Protein AF-A0AAD5QRZ8-F1 (afdb_monomer)

Sequence (195 aa):
MRENDSGREISWRGQGTLKQSATLLISLSPRGTIREVCRLITQNVDGLHTKAGSTLLTELHGCGHRVRCMQCNEVTSREEHQLTLEKLNAEWMKVNVPGEIAPDGDVEIQEGAHESFVLAPCKKCGGILKTDVVFFGDNVIQSEVDKCYEKLDECSGVSCTGIVTDSVFRIPIRLLRQSTGKTCAYSKHWSYSGR

Foldseek 3Di:
DDDDDDDPAPFADDDADDQWKKKWFFAADPVRHGPDTLAIETCDQDCVCVVVVPPRYDNQFHHQQWKAFPPPRDIDGPVVQVVVQCVVCVVLCVVWPFDDQDSVRGTDTDPPSSVPRDHDADPPPRGHIDRSGQDVPRDGDVVSLVVVLVSLVVGQEMEIERDDDDPVRCSSVVSVVVSVNHYYYYDPDDDPPDD

Secondary structure (DSSP, 8-state):
-----TT-----S----PPP-EEEEEEE-TTS-EEEEEEEEE---S-HHHHTT-SSEEETTEEEEEEEETTT--EEEHHHHHHHHHHHTTTHHHH----PBPTTS-B---TTGGGG--PPPPTTTSPPEEEEE--TTPPP-HHHHHHHHHHHHH-SEEEEE-----TT-HHHHHHHHH-TTSEEEEE--------

pLDDT: mean 74.74, std 19.68, range [22.19, 97.12]

Solvent-accessible surface area (backbone atoms only — not comparable to full-atom values): 11893 Å² total; per-residue (Å²): 136,90,80,87,76,95,78,85,76,80,80,48,92,61,85,56,93,74,80,65,32,41,35,38,31,23,32,54,42,100,85,71,45,84,70,47,77,72,30,39,39,26,65,44,35,79,49,59,57,56,76,72,65,54,80,53,64,41,51,63,30,32,25,64,66,26,25,26,21,81,74,79,64,52,73,45,53,32,65,64,50,47,58,48,33,49,64,69,29,54,72,56,52,75,74,58,66,76,56,72,66,44,76,88,12,44,52,66,70,64,89,72,54,71,78,78,56,55,80,64,55,30,92,86,78,60,34,60,58,42,65,28,52,57,54,94,90,54,74,65,60,62,73,62,55,50,52,52,50,58,53,47,71,78,33,52,27,39,39,37,38,46,74,68,92,52,93,87,57,53,61,71,58,46,54,66,64,67,40,75,97,40,54,76,48,76,43,85,78,87,79,85,84,76,129

Structure (mmCIF, N/CA/C/O backbone):
data_AF-A0AAD5QRZ8-F1
#
_entry.id   AF-A0AAD5QRZ8-F1
#
loop_
_atom_site.group_PDB
_atom_site.id
_atom_site.type_symbol
_atom_site.label_atom_id
_atom_site.label_alt_id
_atom_site.label_comp_id
_atom_site.label_asym_id
_atom_site.label_entity_id
_atom_site.label_seq_id
_atom_site.pdbx_PDB_ins_code
_atom_site.Cartn_x
_atom_site.Cartn_y
_atom_site.Cartn_z
_atom_site.occupancy
_atom_site.B_iso_or_equiv
_atom_site.auth_seq_id
_atom_site.auth_comp_id
_atom_site.auth_asym_id
_atom_site.auth_atom_id
_atom_site.pdbx_PDB_model_num
ATOM 1 N N . MET A 1 1 ? -9.623 21.908 -18.862 1.00 22.19 1 MET A N 1
ATOM 2 C CA . MET A 1 1 ? -10.099 20.611 -19.383 1.00 22.19 1 MET A CA 1
ATOM 3 C C . MET A 1 1 ? -9.385 19.536 -18.591 1.00 22.19 1 MET A C 1
ATOM 5 O O . MET A 1 1 ? -8.197 19.690 -18.358 1.00 22.19 1 MET A O 1
ATOM 9 N N . ARG A 1 2 ? -10.132 18.568 -18.054 1.00 27.44 2 ARG A N 1
ATOM 10 C CA . ARG A 1 2 ? -9.602 17.436 -17.287 1.00 27.44 2 ARG A CA 1
ATOM 11 C C . ARG A 1 2 ? -9.278 16.325 -18.276 1.00 27.44 2 ARG A C 1
ATOM 13 O O . ARG A 1 2 ? -10.193 15.907 -18.980 1.00 27.44 2 ARG A O 1
ATOM 20 N N . GLU A 1 3 ? -8.044 15.847 -18.291 1.00 23.09 3 GLU A N 1
ATOM 21 C CA . GLU A 1 3 ? -7.729 14.528 -18.830 1.00 23.09 3 GLU A CA 1
ATOM 22 C C . GLU A 1 3 ? -7.300 13.641 -17.670 1.00 23.09 3 GLU A C 1
ATOM 24 O O . GLU A 1 3 ? -6.366 13.932 -16.927 1.00 23.09 3 GLU A O 1
ATOM 29 N N . ASN A 1 4 ? -8.105 12.604 -17.472 1.00 37.97 4 ASN A N 1
ATOM 30 C CA . ASN A 1 4 ? -7.836 11.508 -16.570 1.00 37.97 4 ASN A CA 1
ATOM 31 C C . ASN A 1 4 ? -6.817 10.624 -17.297 1.00 37.97 4 ASN A C 1
ATOM 33 O O . ASN A 1 4 ? -7.207 9.970 -18.264 1.00 37.97 4 ASN A O 1
ATOM 37 N N . ASP A 1 5 ? -5.552 10.604 -16.877 1.00 30.30 5 ASP A N 1
ATOM 38 C CA . ASP A 1 5 ? -4.577 9.677 -17.458 1.00 30.30 5 ASP A CA 1
ATOM 39 C C . ASP A 1 5 ? -4.354 8.493 -16.515 1.00 30.30 5 ASP A C 1
ATOM 41 O O . ASP A 1 5 ? -3.679 8.542 -15.487 1.00 30.30 5 ASP A O 1
ATOM 45 N N . SER A 1 6 ? -5.033 7.414 -16.874 1.00 35.47 6 SER A N 1
ATOM 46 C CA . SER A 1 6 ? -5.055 6.108 -16.241 1.00 35.47 6 SER A CA 1
ATOM 47 C C . SER A 1 6 ? -3.722 5.363 -16.404 1.00 35.47 6 SER A C 1
ATOM 49 O O . SER A 1 6 ? -3.659 4.362 -17.117 1.00 35.47 6 SER A O 1
ATOM 51 N N . GLY A 1 7 ? -2.669 5.817 -15.717 1.00 33.56 7 GLY A N 1
ATOM 52 C CA . GLY A 1 7 ? -1.448 5.024 -15.513 1.00 33.56 7 GLY A CA 1
ATOM 53 C C . GLY A 1 7 ? -0.188 5.475 -16.256 1.00 33.56 7 GLY A C 1
ATOM 54 O O . GLY A 1 7 ? 0.591 4.619 -16.669 1.00 33.56 7 GLY A O 1
ATOM 55 N N . ARG A 1 8 ? 0.052 6.786 -16.396 1.00 34.00 8 ARG A N 1
ATOM 56 C CA . ARG A 1 8 ? 1.309 7.340 -16.946 1.00 34.00 8 ARG A CA 1
ATOM 57 C C . ARG A 1 8 ? 2.128 8.091 -15.897 1.00 34.00 8 ARG A C 1
ATOM 59 O O . ARG A 1 8 ? 2.459 9.253 -16.079 1.00 34.00 8 ARG A O 1
ATOM 66 N N . GLU A 1 9 ? 2.449 7.427 -14.795 1.00 37.81 9 GLU A N 1
ATOM 67 C CA . GLU A 1 9 ? 3.252 8.024 -13.724 1.00 37.81 9 GLU A CA 1
ATOM 68 C C . GLU A 1 9 ? 4.494 7.154 -13.486 1.00 37.81 9 GLU A C 1
ATOM 70 O O . GLU A 1 9 ? 4.408 6.027 -12.989 1.00 37.81 9 GLU A O 1
ATOM 75 N N . ILE A 1 10 ? 5.661 7.648 -13.910 1.00 39.62 10 ILE A N 1
ATOM 76 C CA . ILE A 1 10 ? 6.959 7.012 -13.652 1.00 39.62 10 ILE A CA 1
ATOM 77 C C . ILE A 1 10 ? 7.522 7.644 -12.377 1.00 39.62 10 ILE A C 1
ATOM 79 O O . ILE A 1 10 ? 8.317 8.575 -12.422 1.00 39.62 10 ILE A O 1
ATOM 83 N N . SER A 1 11 ? 7.096 7.134 -11.222 1.0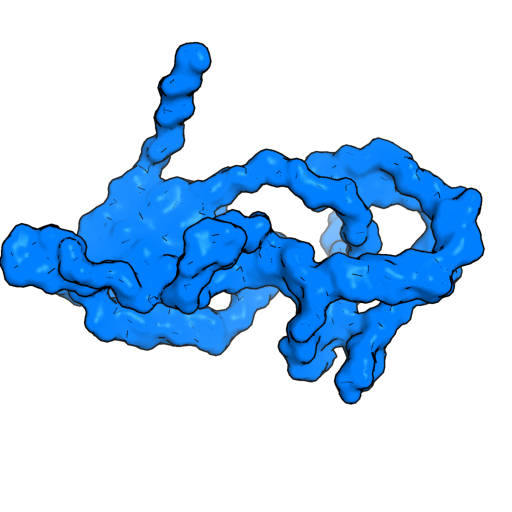0 41.22 11 SER A N 1
ATOM 84 C CA . SER A 1 11 ? 7.561 7.635 -9.924 1.00 41.22 11 SE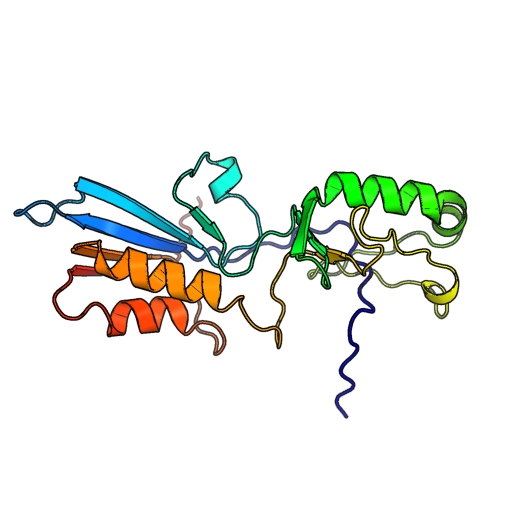R A CA 1
ATOM 85 C C . SER A 1 11 ? 9.032 7.258 -9.676 1.00 41.22 11 SER A C 1
ATOM 87 O O . SER A 1 11 ? 9.371 6.068 -9.597 1.00 41.22 11 SER A O 1
ATOM 89 N N . TRP A 1 12 ? 9.898 8.270 -9.539 1.00 40.62 12 TRP A N 1
ATOM 90 C CA . TRP A 1 12 ? 11.323 8.163 -9.195 1.00 40.62 12 TRP A CA 1
ATOM 91 C C . TRP A 1 12 ? 11.581 8.609 -7.742 1.00 40.62 12 TRP A C 1
ATOM 93 O O . TRP A 1 12 ? 10.698 9.121 -7.065 1.00 40.62 12 TRP A O 1
ATOM 103 N N . ARG A 1 13 ? 12.763 8.299 -7.187 1.00 36.53 13 ARG A N 1
ATOM 104 C CA . ARG A 1 13 ? 13.051 8.424 -5.741 1.00 36.53 13 ARG A CA 1
ATOM 105 C C . ARG A 1 13 ? 12.746 9.829 -5.189 1.00 36.53 13 ARG A C 1
ATOM 107 O O . ARG A 1 13 ? 13.492 10.751 -5.470 1.00 36.53 13 ARG A O 1
ATOM 114 N N . GLY A 1 14 ? 11.778 9.941 -4.278 1.00 38.16 14 GLY A N 1
ATOM 115 C CA . GLY A 1 14 ? 11.543 11.136 -3.463 1.00 38.16 14 GLY A CA 1
ATOM 116 C C . GLY A 1 14 ? 10.793 10.795 -2.172 1.00 38.16 14 GLY A C 1
ATOM 117 O O . GLY A 1 14 ? 9.839 10.022 -2.188 1.00 38.16 14 GLY A O 1
ATOM 118 N N . GLN A 1 15 ? 11.244 11.330 -1.033 1.00 37.00 15 GLN A N 1
ATOM 119 C CA . GLN A 1 15 ? 10.504 11.316 0.236 1.00 37.00 15 GLN A CA 1
ATOM 120 C C . GLN A 1 15 ? 10.228 12.768 0.633 1.00 37.00 15 GLN A C 1
ATOM 122 O O . GLN A 1 15 ? 11.091 13.435 1.200 1.00 37.00 15 GLN A O 1
ATOM 127 N N . GLY A 1 16 ? 9.029 13.261 0.322 1.00 35.88 16 GLY A N 1
ATOM 128 C CA . GLY A 1 16 ? 8.537 14.526 0.861 1.00 35.88 16 GLY A CA 1
ATOM 129 C C . GLY A 1 16 ? 8.284 14.437 2.372 1.00 35.88 16 GLY A C 1
ATOM 130 O O . GLY A 1 16 ? 8.080 13.358 2.934 1.00 35.88 16 GLY A O 1
ATOM 131 N N . THR A 1 17 ? 8.286 15.579 3.059 1.00 34.31 17 THR A N 1
ATOM 132 C CA . THR A 1 17 ? 7.963 15.678 4.489 1.00 34.31 17 THR A CA 1
ATOM 133 C C . THR A 1 17 ? 6.472 15.398 4.702 1.00 34.31 17 THR A C 1
ATOM 135 O O . THR A 1 17 ? 5.618 16.247 4.445 1.00 34.31 17 THR A O 1
ATOM 138 N N . LEU A 1 18 ? 6.136 14.189 5.155 1.00 46.25 18 LEU A N 1
ATOM 139 C CA . LEU A 1 18 ? 4.748 13.738 5.273 1.00 46.25 18 LEU A CA 1
ATOM 140 C C . LEU A 1 18 ? 4.108 14.199 6.590 1.00 46.25 18 LEU A C 1
ATOM 142 O O . LEU A 1 18 ? 4.651 14.009 7.680 1.00 46.25 18 LEU A O 1
ATOM 146 N N . LYS A 1 19 ? 2.916 14.800 6.493 1.00 52.44 19 LYS A N 1
ATOM 147 C CA . LYS A 1 19 ? 2.058 15.078 7.654 1.00 52.44 19 LYS A CA 1
ATOM 148 C C . LYS A 1 19 ? 1.563 13.748 8.218 1.00 52.44 19 LYS A C 1
ATOM 150 O O . LYS A 1 19 ? 0.892 13.001 7.514 1.00 52.44 19 LYS A O 1
ATOM 155 N N . GLN A 1 20 ? 1.870 13.469 9.483 1.00 55.91 20 GLN A N 1
ATOM 156 C CA . GLN A 1 20 ? 1.465 12.221 10.125 1.00 55.91 20 GLN A CA 1
ATOM 157 C C . GLN A 1 20 ? 0.017 12.293 10.622 1.00 55.91 20 GLN A C 1
ATOM 159 O O . GLN A 1 20 ? -0.342 13.196 11.376 1.00 55.91 20 GLN A O 1
ATOM 164 N N . SER A 1 21 ? -0.796 11.305 10.252 1.00 66.69 21 SER A N 1
ATOM 165 C CA . SER A 1 21 ? -2.136 11.094 10.795 1.00 66.69 21 SER A CA 1
ATOM 166 C C . SER A 1 21 ? -2.359 9.622 11.146 1.00 66.69 21 SER A C 1
ATOM 168 O O . SER A 1 21 ? -2.065 8.712 10.363 1.00 66.69 21 SER A O 1
ATOM 170 N N . ALA A 1 22 ? -2.880 9.380 12.346 1.00 70.38 22 ALA A N 1
ATOM 171 C CA . ALA A 1 22 ? -3.121 8.038 12.856 1.00 70.38 22 ALA A CA 1
ATOM 172 C C . ALA A 1 22 ? -4.395 7.985 13.707 1.00 70.38 22 ALA A C 1
ATOM 174 O O . ALA A 1 22 ? -4.781 8.937 14.380 1.00 70.38 22 ALA A O 1
ATOM 175 N N . THR A 1 23 ? -5.068 6.843 13.666 1.00 73.38 23 THR A N 1
ATOM 176 C CA . THR A 1 23 ? -6.245 6.511 14.467 1.00 73.38 23 THR A CA 1
ATOM 177 C C . THR A 1 23 ? -5.969 5.203 15.191 1.00 73.38 23 THR A C 1
ATOM 179 O O . THR A 1 23 ? -5.730 4.179 14.563 1.00 73.38 23 THR A O 1
ATOM 182 N N . LEU A 1 24 ? -5.988 5.225 16.516 1.00 75.81 24 LEU A N 1
ATOM 183 C CA . LEU A 1 24 ? -5.863 4.045 17.358 1.00 75.81 24 LEU A CA 1
ATOM 184 C C . LEU A 1 24 ? -7.245 3.584 17.813 1.00 75.81 24 LEU A C 1
ATOM 186 O O . LEU A 1 24 ? -7.995 4.343 18.424 1.00 75.81 24 LEU A O 1
ATOM 190 N N . LEU A 1 25 ? -7.550 2.318 17.564 1.00 75.25 25 LEU A N 1
ATOM 191 C CA . LEU A 1 25 ? -8.652 1.594 18.182 1.00 75.25 25 LEU A CA 1
ATOM 192 C C . LEU A 1 25 ? -8.133 0.912 19.447 1.00 75.25 25 LEU A C 1
ATOM 194 O O . LEU A 1 25 ? -7.104 0.231 19.413 1.00 75.25 25 LEU A O 1
ATOM 198 N N . ILE A 1 26 ? -8.827 1.112 20.564 1.00 77.56 26 ILE A N 1
ATOM 199 C CA . ILE A 1 26 ? -8.353 0.728 21.897 1.00 77.56 26 ILE A CA 1
ATOM 200 C C . ILE A 1 26 ? -9.446 0.028 22.706 1.00 77.56 26 ILE A C 1
ATOM 202 O O . ILE A 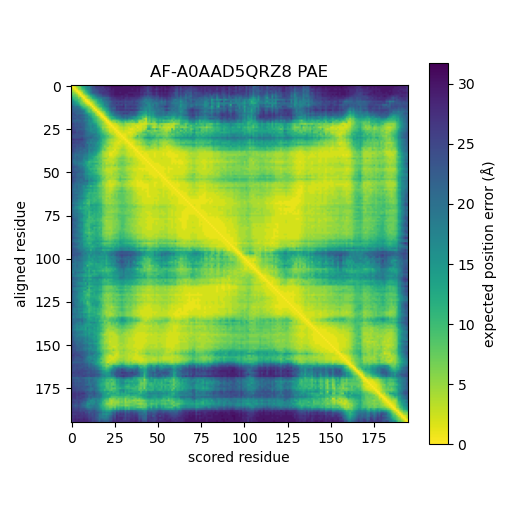1 26 ? -10.628 0.363 22.600 1.00 77.56 26 ILE A O 1
ATOM 206 N N . SER A 1 27 ? -9.038 -0.891 23.580 1.00 78.81 27 SER A N 1
ATOM 207 C CA . SER A 1 27 ? -9.892 -1.391 24.663 1.00 78.81 27 SER A CA 1
ATOM 208 C C . SER A 1 27 ? -9.537 -0.676 25.959 1.00 78.81 27 SER A C 1
ATOM 210 O O . SER A 1 27 ? -8.363 -0.478 26.282 1.00 78.81 27 SER A O 1
ATOM 212 N N . LEU A 1 28 ? -10.555 -0.317 26.729 1.00 74.44 28 LEU A N 1
ATOM 213 C CA . LEU A 1 28 ? -10.443 0.394 27.994 1.00 74.44 28 LEU A CA 1
ATOM 214 C C . LEU A 1 28 ? -10.772 -0.532 29.165 1.00 74.44 28 LEU A C 1
ATOM 216 O O . LEU A 1 28 ? -11.577 -1.456 29.058 1.00 74.44 28 LEU A O 1
ATOM 220 N N . SER A 1 29 ? -10.155 -0.265 30.311 1.00 77.62 29 SER A N 1
ATOM 221 C CA . SER A 1 29 ? -10.563 -0.841 31.589 1.00 77.62 29 SER A CA 1
ATOM 222 C C . SER A 1 29 ? -11.869 -0.196 32.087 1.00 77.62 29 SER A C 1
ATOM 224 O O . SER A 1 29 ? -12.221 0.899 31.638 1.00 77.62 29 SER A O 1
ATOM 226 N N . PRO A 1 30 ? -12.552 -0.779 33.093 1.00 73.75 30 PRO A N 1
ATOM 227 C CA . PRO A 1 30 ? -13.707 -0.140 33.736 1.00 73.75 30 PRO A CA 1
ATOM 228 C C . PRO A 1 30 ? -13.413 1.251 34.325 1.00 73.75 30 PRO A C 1
ATOM 230 O O . PRO A 1 30 ? -14.330 2.030 34.553 1.00 73.75 30 PRO A O 1
ATOM 233 N N . ARG A 1 31 ? -12.134 1.571 34.576 1.00 77.44 31 ARG A N 1
ATOM 234 C CA . ARG A 1 31 ? -11.678 2.877 35.078 1.00 77.44 31 ARG A CA 1
ATOM 235 C C . ARG A 1 31 ? -11.346 3.871 33.956 1.00 77.44 31 ARG A C 1
ATOM 237 O O . ARG A 1 31 ? -10.837 4.948 34.241 1.00 77.44 31 ARG A O 1
ATOM 244 N N . GLY A 1 32 ? -11.584 3.509 32.693 1.00 73.12 32 GLY A N 1
ATOM 245 C CA . GLY A 1 32 ? -11.337 4.364 31.528 1.00 73.12 32 GLY A CA 1
ATOM 246 C C . GLY A 1 32 ? -9.873 4.443 31.081 1.00 73.12 32 GLY A C 1
ATOM 247 O O . GLY A 1 32 ? -9.542 5.273 30.240 1.00 73.12 32 GLY A O 1
ATOM 248 N N . THR A 1 33 ? -8.983 3.600 31.616 1.00 79.44 33 THR A N 1
ATOM 249 C CA . THR A 1 33 ? -7.572 3.537 31.189 1.00 79.44 33 THR A CA 1
ATOM 250 C C . THR A 1 33 ? -7.389 2.594 30.004 1.00 79.44 33 THR A C 1
ATOM 252 O O . THR A 1 33 ? -8.085 1.585 29.913 1.00 79.44 33 THR A O 1
ATOM 255 N N . ILE A 1 34 ? -6.430 2.882 29.118 1.00 81.62 34 ILE A N 1
ATOM 256 C CA . ILE A 1 34 ? -6.097 1.997 27.990 1.00 81.62 34 ILE A CA 1
ATOM 257 C C . ILE A 1 34 ? -5.588 0.660 28.533 1.00 81.62 34 ILE A C 1
ATOM 259 O O . ILE A 1 34 ? -4.612 0.625 29.279 1.00 81.62 34 ILE A O 1
ATOM 263 N N . ARG A 1 35 ? -6.264 -0.430 28.162 1.00 86.31 35 ARG A N 1
ATOM 264 C CA . ARG A 1 35 ? -5.862 -1.804 28.480 1.00 86.31 35 ARG A CA 1
ATOM 265 C C . ARG A 1 35 ? -5.031 -2.400 27.351 1.00 86.31 35 ARG A C 1
ATOM 267 O O . ARG A 1 35 ? -4.005 -3.012 27.612 1.00 86.31 35 ARG A O 1
ATOM 274 N N . GLU A 1 36 ? -5.477 -2.211 26.111 1.00 87.44 36 GLU A N 1
ATOM 275 C CA . GLU A 1 36 ? -4.785 -2.698 24.918 1.00 87.44 36 GLU A CA 1
ATOM 276 C C . GLU A 1 36 ? -5.076 -1.813 23.700 1.00 87.44 36 GLU A C 1
ATOM 278 O O . GLU A 1 36 ? -6.099 -1.122 23.643 1.00 87.44 36 GLU A O 1
ATOM 283 N N . VAL A 1 37 ? -4.181 -1.859 22.713 1.00 85.50 37 VAL A N 1
ATOM 284 C CA . VAL A 1 37 ? -4.428 -1.312 21.376 1.00 85.50 37 VAL A CA 1
ATOM 285 C C . VAL A 1 37 ? -4.953 -2.452 20.513 1.00 85.50 37 VAL A C 1
ATOM 287 O O . VAL A 1 37 ? -4.217 -3.389 20.223 1.00 85.50 37 VAL A O 1
ATOM 290 N N . CYS A 1 38 ? -6.212 -2.372 20.092 1.00 88.44 38 CYS A N 1
ATOM 291 C CA . CYS A 1 38 ? -6.798 -3.365 19.198 1.00 88.44 38 CYS A CA 1
ATOM 292 C C . CYS A 1 38 ? -6.201 -3.285 17.789 1.00 88.44 38 CYS A C 1
ATOM 294 O O . CYS A 1 38 ? -6.015 -4.297 17.112 1.00 88.44 38 CYS A O 1
ATOM 296 N N . ARG A 1 39 ? -6.021 -2.048 17.304 1.00 89.94 39 ARG A N 1
ATOM 297 C CA . ARG A 1 39 ? -5.579 -1.748 15.944 1.00 89.94 39 ARG A CA 1
ATOM 298 C C . ARG A 1 39 ? -5.116 -0.306 15.823 1.00 89.94 39 ARG A C 1
ATOM 300 O O . ARG A 1 39 ? -5.712 0.604 16.385 1.00 89.94 39 ARG A O 1
ATOM 307 N N . LEU A 1 40 ? -4.079 -0.110 15.034 1.00 89.12 40 LEU A N 1
ATOM 308 C CA . LEU A 1 40 ? -3.606 1.167 14.544 1.00 89.12 40 LEU A CA 1
ATOM 309 C C . LEU A 1 40 ? -4.036 1.293 13.082 1.00 89.12 40 LEU A C 1
ATOM 311 O O . LEU A 1 40 ? -3.726 0.434 12.266 1.00 89.12 40 LEU A O 1
ATOM 315 N N . ILE A 1 41 ? -4.755 2.352 12.750 1.00 87.88 41 ILE A N 1
ATOM 316 C CA . ILE A 1 41 ? -5.165 2.699 11.391 1.00 87.88 41 ILE A CA 1
ATOM 317 C C . ILE A 1 41 ? -4.409 3.971 11.021 1.00 87.88 41 ILE A C 1
ATOM 319 O O . ILE A 1 41 ? -4.525 4.982 11.710 1.00 87.88 41 ILE A O 1
ATOM 323 N N . THR A 1 42 ? -3.630 3.945 9.948 1.00 85.75 42 THR A N 1
ATOM 324 C CA . THR A 1 42 ? -2.898 5.120 9.462 1.00 85.75 42 THR A CA 1
ATOM 325 C C . THR A 1 42 ? -3.309 5.456 8.038 1.00 85.75 42 THR A C 1
ATOM 327 O O . THR A 1 42 ? -3.643 4.576 7.248 1.00 85.75 42 THR A O 1
ATOM 330 N N . GLN A 1 43 ? -3.298 6.747 7.723 1.00 80.00 43 GLN A N 1
ATOM 331 C CA . GLN A 1 43 ? -3.448 7.252 6.355 1.00 80.00 43 GLN A CA 1
ATOM 332 C C . GLN A 1 43 ? -2.091 7.618 5.747 1.00 80.00 43 GLN A C 1
ATOM 334 O O . GLN A 1 43 ? -2.032 8.028 4.589 1.00 80.00 43 GLN A O 1
ATOM 339 N N . ASN A 1 44 ? -1.014 7.505 6.530 1.00 84.38 44 ASN A N 1
ATOM 340 C CA . ASN A 1 44 ? 0.334 7.728 6.046 1.00 84.38 44 ASN A CA 1
ATOM 341 C C . ASN A 1 44 ? 0.740 6.564 5.150 1.00 84.38 44 ASN A C 1
ATOM 343 O O . ASN A 1 44 ? 0.442 5.408 5.446 1.00 84.38 44 ASN A O 1
ATOM 347 N N . VAL A 1 45 ? 1.484 6.885 4.099 1.00 86.25 45 VAL A N 1
ATOM 348 C CA . VAL A 1 45 ? 2.017 5.905 3.145 1.00 86.25 45 VAL A CA 1
ATOM 349 C C . VAL A 1 45 ? 3.527 5.698 3.304 1.00 86.25 45 VAL A C 1
ATOM 351 O O . VAL A 1 45 ? 4.150 5.016 2.497 1.00 86.25 45 VAL A O 1
ATOM 354 N N . ASP A 1 46 ? 4.123 6.276 4.351 1.00 85.25 46 ASP A N 1
ATOM 355 C CA . ASP A 1 46 ? 5.565 6.244 4.642 1.00 85.25 46 ASP A CA 1
ATOM 356 C C . ASP A 1 46 ? 6.070 4.917 5.228 1.00 85.25 46 ASP A C 1
ATOM 358 O O . ASP A 1 46 ? 7.276 4.705 5.329 1.00 85.25 46 ASP A O 1
ATOM 362 N N . GLY A 1 47 ? 5.170 4.031 5.663 1.00 87.31 47 GLY A N 1
ATOM 363 C CA . GLY A 1 47 ? 5.527 2.772 6.316 1.00 87.31 47 GLY A CA 1
ATOM 364 C C . GLY A 1 47 ? 6.230 2.927 7.673 1.00 87.31 47 GLY A C 1
ATOM 365 O O . GLY A 1 47 ? 6.747 1.939 8.201 1.00 87.31 47 GLY A O 1
ATOM 366 N N . LEU A 1 48 ? 6.253 4.120 8.284 1.00 87.81 48 LEU A N 1
ATOM 367 C CA . LEU A 1 48 ? 6.971 4.366 9.542 1.00 87.81 48 LEU A CA 1
ATOM 368 C C . LEU A 1 48 ? 6.420 3.532 10.700 1.00 87.81 48 LEU A C 1
ATOM 370 O O . LEU A 1 48 ? 7.187 3.069 11.541 1.00 87.81 48 LEU A O 1
ATOM 374 N N . HIS A 1 49 ? 5.111 3.281 10.731 1.00 87.62 49 HIS A N 1
ATOM 375 C CA . HIS A 1 49 ? 4.501 2.421 11.747 1.00 87.62 49 HIS A CA 1
ATOM 376 C C . HIS A 1 49 ? 4.931 0.957 11.613 1.00 87.62 49 HIS A C 1
ATOM 378 O O . HIS A 1 49 ? 5.226 0.317 12.626 1.00 87.62 49 HIS A O 1
ATOM 384 N N . THR A 1 50 ? 5.037 0.453 10.381 1.00 88.94 50 THR A N 1
ATOM 385 C CA . THR A 1 50 ? 5.596 -0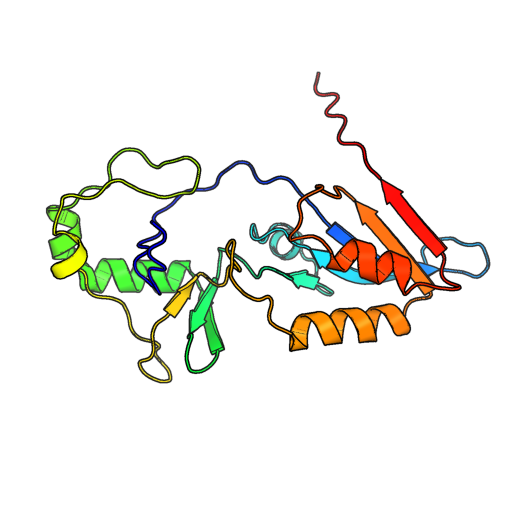.873 10.085 1.00 88.94 50 THR A CA 1
ATOM 386 C C . THR A 1 50 ? 7.061 -0.937 10.512 1.00 88.94 50 THR A C 1
ATOM 388 O O . THR A 1 50 ? 7.456 -1.850 11.234 1.00 88.94 50 THR A O 1
ATOM 391 N N . LYS A 1 51 ? 7.859 0.081 10.158 1.00 86.50 51 LYS A N 1
ATOM 392 C CA . LYS A 1 51 ? 9.273 0.189 10.555 1.00 86.50 51 LYS A CA 1
ATOM 393 C C . LYS A 1 51 ? 9.460 0.262 12.075 1.00 86.50 51 LYS A C 1
ATOM 395 O O . LYS A 1 51 ? 10.444 -0.254 12.592 1.00 86.50 51 LYS A O 1
ATOM 400 N N . ALA A 1 52 ? 8.511 0.865 12.788 1.00 87.75 52 ALA A N 1
ATOM 401 C CA . ALA A 1 52 ? 8.479 0.909 14.248 1.00 87.75 52 ALA A CA 1
ATOM 402 C C . ALA A 1 52 ? 8.006 -0.409 14.901 1.00 87.75 52 ALA A C 1
ATOM 404 O O . ALA A 1 52 ? 7.938 -0.485 16.125 1.00 87.75 52 ALA A O 1
ATOM 405 N N . GLY A 1 53 ? 7.673 -1.440 14.115 1.00 89.88 53 GLY A N 1
ATOM 406 C CA . GLY A 1 53 ? 7.269 -2.757 14.615 1.00 89.88 53 GLY A CA 1
ATOM 407 C C . GLY A 1 53 ? 5.781 -2.887 14.947 1.00 89.88 53 GLY A C 1
ATOM 408 O O . GLY A 1 53 ? 5.396 -3.803 15.671 1.00 89.88 53 GLY A O 1
ATOM 409 N N . SER A 1 54 ? 4.924 -1.995 14.439 1.00 89.06 54 SER A N 1
ATOM 410 C CA . SER A 1 54 ? 3.474 -2.109 14.642 1.00 89.06 54 SER A CA 1
ATOM 411 C C . SER A 1 54 ? 2.929 -3.332 13.901 1.00 89.06 54 SER A C 1
ATOM 413 O O . SER A 1 54 ? 2.968 -3.383 12.676 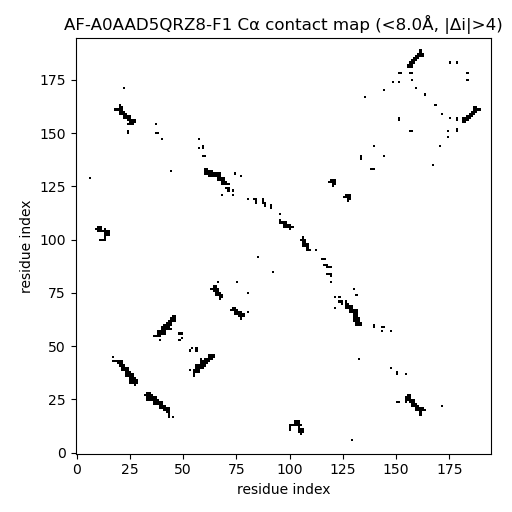1.00 89.06 54 SER A O 1
ATOM 415 N N . THR A 1 55 ? 2.383 -4.303 14.632 1.00 88.69 55 THR A N 1
ATOM 416 C CA . THR A 1 55 ? 1.842 -5.550 14.056 1.00 88.69 55 THR A CA 1
ATOM 417 C C . THR A 1 55 ? 0.330 -5.508 13.841 1.00 88.69 55 THR A C 1
ATOM 419 O O . THR A 1 55 ? -0.194 -6.137 12.925 1.00 88.69 55 THR A O 1
ATOM 422 N N . LEU A 1 56 ? -0.393 -4.728 14.648 1.00 91.69 56 LEU A N 1
ATOM 423 C CA . LEU A 1 56 ? -1.841 -4.536 14.539 1.00 91.69 56 LEU A CA 1
ATOM 424 C C . LEU A 1 56 ? -2.161 -3.309 13.678 1.00 91.69 56 LEU A C 1
ATOM 426 O O . LEU A 1 56 ? -2.848 -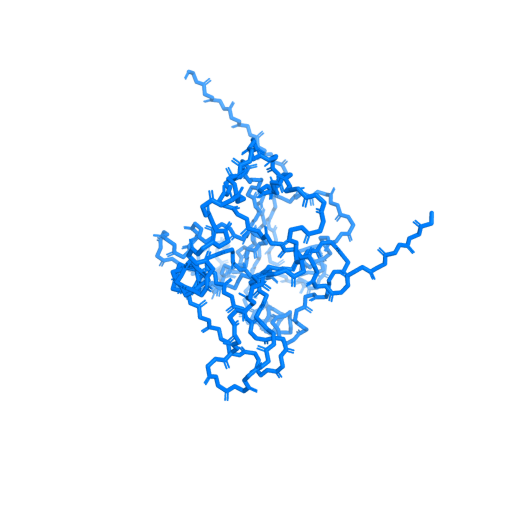2.401 14.131 1.00 91.69 56 LEU A O 1
ATOM 430 N N . LEU A 1 57 ? -1.628 -3.254 12.458 1.00 90.75 57 LEU A N 1
ATOM 431 C CA . LEU A 1 57 ? -1.675 -2.076 11.586 1.00 90.75 57 LEU A CA 1
ATOM 432 C C . LEU A 1 57 ? -2.646 -2.261 10.407 1.00 90.75 57 LEU A C 1
ATOM 434 O O . LEU A 1 57 ? -2.722 -3.337 9.815 1.00 90.75 57 LEU A O 1
ATOM 438 N N . THR A 1 58 ? -3.363 -1.197 10.054 1.00 89.69 58 THR A N 1
ATOM 439 C CA . THR A 1 58 ? -4.044 -1.016 8.767 1.00 89.69 58 THR A CA 1
ATOM 440 C C . THR A 1 58 ? -3.540 0.270 8.123 1.00 89.69 58 THR A C 1
ATOM 442 O O . THR A 1 58 ? -3.733 1.359 8.664 1.00 89.69 58 THR A O 1
ATOM 445 N N . GLU A 1 59 ? -2.906 0.151 6.961 1.00 89.62 59 GLU A N 1
ATOM 446 C CA . GLU A 1 59 ? -2.472 1.287 6.145 1.00 89.62 59 GLU A CA 1
ATOM 447 C C . GLU A 1 59 ? -3.561 1.596 5.116 1.00 89.62 59 GLU A C 1
ATOM 449 O O . GLU A 1 59 ? -3.630 0.995 4.046 1.00 89.62 59 GLU A O 1
ATOM 454 N N . LEU A 1 60 ? -4.458 2.511 5.471 1.00 85.75 60 LEU A N 1
ATOM 455 C CA . LEU A 1 60 ? -5.700 2.759 4.741 1.00 85.75 60 LEU A CA 1
ATOM 456 C C . LEU A 1 60 ? -5.466 3.281 3.317 1.00 85.75 60 LEU A C 1
ATOM 458 O O . LEU A 1 60 ? -6.252 2.999 2.419 1.00 85.75 60 LEU A O 1
ATOM 462 N N . HIS A 1 61 ? -4.383 4.028 3.108 1.00 86.00 61 HIS A N 1
ATOM 463 C CA . HIS A 1 61 ? -3.978 4.537 1.794 1.00 86.00 61 HIS A CA 1
ATOM 464 C C . HIS A 1 61 ? -2.853 3.711 1.162 1.00 86.00 61 HIS A C 1
ATOM 466 O O . HIS A 1 61 ? -2.261 4.146 0.179 1.00 86.00 61 HIS A O 1
ATOM 472 N N . GLY A 1 62 ? -2.567 2.530 1.717 1.00 89.19 62 GLY A N 1
ATOM 473 C CA . GLY A 1 62 ? -1.452 1.684 1.314 1.00 89.19 62 GLY A CA 1
ATOM 474 C C . GLY A 1 62 ? -0.092 2.204 1.798 1.00 89.19 62 GLY A C 1
ATOM 475 O O . GLY A 1 62 ? 0.000 2.891 2.812 1.00 89.19 62 GLY A O 1
ATOM 476 N N . CYS A 1 63 ? 0.982 1.828 1.108 1.00 90.19 63 CYS A N 1
ATOM 477 C CA . CYS A 1 63 ? 2.362 2.138 1.466 1.00 90.19 63 CYS A CA 1
ATOM 478 C C . CYS A 1 63 ? 3.224 2.329 0.214 1.00 90.19 63 CYS A C 1
ATOM 480 O O . CYS A 1 63 ? 3.278 1.456 -0.654 1.00 90.19 63 CYS A O 1
ATOM 482 N N . GLY A 1 64 ? 3.998 3.415 0.172 1.00 90.19 64 GLY A N 1
ATOM 483 C CA . GLY A 1 64 ? 4.926 3.719 -0.922 1.00 90.19 64 GLY A CA 1
ATOM 484 C C . GLY A 1 64 ? 6.071 2.710 -1.069 1.00 90.19 64 GLY A C 1
ATOM 485 O O . GLY A 1 64 ? 6.717 2.649 -2.111 1.00 90.19 64 GLY A O 1
ATOM 486 N N . HIS A 1 65 ? 6.303 1.864 -0.062 1.00 91.19 65 HIS A N 1
ATOM 487 C CA . HIS A 1 65 ? 7.295 0.787 -0.119 1.00 91.19 65 HIS A CA 1
ATOM 488 C C . HIS A 1 65 ? 6.801 -0.473 -0.845 1.00 91.19 65 HIS A C 1
ATOM 490 O O . HIS A 1 65 ? 7.546 -1.452 -0.955 1.00 91.19 65 HIS A O 1
ATOM 496 N N . ARG A 1 66 ? 5.568 -0.472 -1.364 1.00 94.00 66 ARG A N 1
ATOM 497 C CA . ARG A 1 66 ? 4.976 -1.603 -2.081 1.00 94.00 66 ARG A CA 1
ATOM 498 C C . ARG A 1 66 ? 4.455 -1.189 -3.452 1.00 94.00 66 ARG A C 1
ATOM 500 O O . ARG A 1 66 ? 4.098 -0.038 -3.688 1.00 94.00 66 ARG A O 1
ATOM 507 N N . VAL A 1 67 ? 4.382 -2.160 -4.351 1.00 94.88 67 VAL A N 1
ATOM 508 C CA . VAL A 1 67 ? 3.644 -2.064 -5.613 1.00 94.88 67 VAL A CA 1
ATOM 509 C C . VAL A 1 67 ? 2.566 -3.133 -5.634 1.00 94.88 67 VAL A C 1
ATOM 511 O O . VAL A 1 67 ? 2.767 -4.231 -5.115 1.00 94.88 67 VAL A O 1
ATOM 514 N N . ARG A 1 68 ? 1.423 -2.813 -6.228 1.00 94.00 68 ARG A N 1
ATOM 515 C CA . ARG A 1 68 ? 0.257 -3.679 -6.340 1.00 94.00 68 ARG A CA 1
ATOM 516 C C . ARG A 1 68 ? -0.112 -3.866 -7.802 1.00 94.00 68 ARG A C 1
ATOM 518 O O . ARG A 1 68 ? -0.144 -2.916 -8.582 1.00 94.00 68 ARG A O 1
ATOM 525 N N . CYS A 1 69 ? -0.431 -5.099 -8.175 1.00 94.44 69 CYS A N 1
ATOM 526 C CA . CYS A 1 69 ? -1.005 -5.381 -9.480 1.00 94.44 69 CYS A CA 1
ATOM 527 C C . CYS A 1 69 ? -2.455 -4.915 -9.541 1.00 94.44 69 CYS A C 1
ATOM 529 O O . CYS A 1 69 ? -3.285 -5.369 -8.757 1.00 94.44 69 CYS A O 1
ATOM 531 N N . MET A 1 70 ? -2.772 -4.095 -10.538 1.00 91.75 70 MET A N 1
ATOM 532 C CA . MET A 1 70 ? -4.120 -3.565 -10.754 1.00 91.75 70 MET A CA 1
ATOM 533 C C . MET A 1 70 ? -5.121 -4.627 -11.236 1.00 91.75 70 MET A C 1
ATOM 535 O O . MET A 1 70 ? -6.321 -4.382 -11.240 1.00 91.75 70 MET A O 1
ATOM 539 N N . GLN A 1 71 ? -4.641 -5.809 -11.637 1.00 93.31 71 GLN A N 1
ATOM 540 C CA . GLN A 1 71 ? -5.479 -6.903 -12.132 1.00 93.31 71 GLN A CA 1
ATOM 541 C C . GLN A 1 71 ? -5.681 -8.015 -11.097 1.00 93.31 71 GLN A C 1
ATOM 543 O O . GLN A 1 71 ? -6.806 -8.453 -10.884 1.00 93.31 71 GLN A O 1
ATOM 548 N N . CYS A 1 72 ? -4.607 -8.498 -10.461 1.00 94.25 72 CYS A N 1
ATOM 549 C CA . CYS A 1 72 ? -4.684 -9.634 -9.532 1.00 94.25 72 CYS A CA 1
ATOM 550 C C . CYS A 1 72 ? -4.416 -9.277 -8.063 1.00 94.25 72 CYS A C 1
ATOM 552 O O . CYS A 1 72 ? -4.397 -10.173 -7.222 1.00 94.25 72 CYS A O 1
ATOM 554 N N . ASN A 1 73 ? -4.200 -7.994 -7.750 1.00 92.06 73 ASN A N 1
ATOM 555 C CA . ASN A 1 73 ? -3.902 -7.478 -6.409 1.00 92.06 73 ASN A CA 1
ATOM 556 C C . ASN A 1 73 ? -2.639 -8.043 -5.742 1.00 92.06 73 ASN A C 1
ATOM 558 O O . ASN A 1 73 ? -2.433 -7.792 -4.556 1.00 92.06 73 ASN A O 1
ATOM 562 N N . GLU A 1 74 ? -1.787 -8.759 -6.484 1.00 95.12 74 GLU A N 1
ATOM 563 C CA . GLU A 1 74 ? -0.485 -9.215 -5.993 1.00 95.12 74 GLU A CA 1
ATOM 564 C C . GLU A 1 74 ? 0.351 -8.019 -5.542 1.00 95.12 74 GLU A C 1
ATOM 566 O O . GLU A 1 74 ? 0.421 -7.014 -6.255 1.00 95.12 74 GLU A O 1
ATOM 571 N N . VAL A 1 75 ? 0.974 -8.134 -4.371 1.00 93.75 75 VAL A N 1
ATOM 572 C CA . VAL A 1 75 ? 1.760 -7.062 -3.765 1.00 93.75 75 VAL A CA 1
ATOM 573 C C . VAL A 1 75 ? 3.217 -7.484 -3.692 1.00 93.75 75 VAL A C 1
ATOM 575 O O . VAL A 1 75 ? 3.529 -8.537 -3.146 1.00 93.75 75 VAL A O 1
ATOM 578 N N . THR A 1 76 ? 4.115 -6.650 -4.205 1.00 93.88 76 THR A N 1
ATOM 579 C CA . THR A 1 76 ? 5.564 -6.885 -4.145 1.00 93.88 76 THR A CA 1
ATOM 580 C C . THR A 1 76 ? 6.297 -5.662 -3.606 1.00 93.88 76 THR A C 1
ATOM 582 O O . THR A 1 76 ? 5.742 -4.564 -3.546 1.00 93.88 76 THR A O 1
ATOM 585 N N . SER A 1 77 ? 7.560 -5.835 -3.214 1.00 95.06 77 SER A N 1
ATOM 586 C CA . SER A 1 77 ? 8.409 -4.726 -2.769 1.00 95.06 77 SER A CA 1
ATOM 587 C C . SER A 1 77 ? 8.603 -3.690 -3.883 1.00 95.06 77 SER A C 1
ATOM 589 O O . SER A 1 77 ? 8.889 -4.040 -5.033 1.00 95.06 77 SER A O 1
ATOM 591 N N . ARG A 1 78 ? 8.484 -2.399 -3.540 1.00 93.31 78 ARG A N 1
ATOM 592 C CA . ARG A 1 78 ? 8.786 -1.291 -4.462 1.00 93.31 78 ARG A CA 1
ATOM 593 C C . ARG A 1 78 ? 10.260 -1.271 -4.856 1.00 93.31 78 ARG A C 1
ATOM 595 O O . ARG A 1 78 ? 10.563 -0.895 -5.987 1.00 93.31 78 ARG A O 1
ATOM 602 N N . GLU A 1 79 ? 11.150 -1.693 -3.961 1.00 92.69 79 GLU A N 1
ATOM 603 C CA . GLU A 1 79 ? 12.591 -1.786 -4.211 1.00 92.69 79 GLU A CA 1
ATOM 604 C C . GLU A 1 79 ? 12.907 -2.891 -5.225 1.00 92.69 79 GLU A C 1
ATOM 606 O O . GLU A 1 79 ? 13.578 -2.647 -6.223 1.00 92.69 79 GLU A O 1
ATOM 611 N N . GLU A 1 80 ? 12.343 -4.087 -5.044 1.00 92.50 80 GLU A N 1
ATOM 612 C CA . GLU A 1 80 ? 12.511 -5.183 -6.008 1.00 92.50 80 GLU A CA 1
ATOM 613 C C . GLU A 1 80 ? 11.943 -4.825 -7.386 1.00 92.50 80 GLU A C 1
ATOM 615 O O . GLU A 1 80 ? 12.519 -5.164 -8.427 1.00 92.50 80 GLU A O 1
ATOM 620 N N . HIS A 1 81 ? 10.810 -4.120 -7.397 1.00 93.38 81 HIS A N 1
ATOM 621 C CA . HIS A 1 81 ? 10.221 -3.611 -8.626 1.00 93.38 81 HIS A CA 1
ATOM 622 C C . HIS A 1 81 ? 11.125 -2.566 -9.292 1.00 93.38 81 HIS A C 1
ATOM 624 O O . HIS A 1 81 ? 11.348 -2.651 -10.498 1.00 93.38 81 HIS A O 1
ATOM 630 N N . GLN A 1 82 ? 11.723 -1.654 -8.515 1.00 91.19 82 GLN A N 1
ATOM 631 C CA . GLN A 1 82 ? 12.678 -0.662 -9.016 1.00 91.19 82 GLN A CA 1
ATOM 632 C C . GLN A 1 82 ? 13.875 -1.328 -9.698 1.00 91.19 82 GLN A C 1
ATOM 634 O O . GLN A 1 82 ? 14.187 -1.005 -10.839 1.00 91.19 82 GLN A O 1
ATOM 639 N N . LEU A 1 83 ? 14.489 -2.316 -9.044 1.00 92.75 83 LEU A N 1
ATOM 640 C CA . LEU A 1 83 ? 15.614 -3.066 -9.610 1.00 92.75 83 LEU A CA 1
ATOM 641 C C . LEU A 1 83 ? 15.236 -3.793 -10.908 1.00 92.75 83 LEU A C 1
ATOM 643 O O . LEU A 1 83 ? 16.073 -3.998 -11.784 1.00 92.75 83 LEU A O 1
ATOM 647 N N . THR A 1 84 ? 13.977 -4.216 -11.034 1.00 93.62 84 THR A N 1
ATOM 648 C CA . THR A 1 84 ? 13.474 -4.845 -12.261 1.00 93.62 84 THR A CA 1
ATOM 649 C C . THR A 1 84 ? 13.325 -3.815 -13.380 1.00 93.62 84 THR A C 1
ATOM 651 O O . THR A 1 84 ? 13.772 -4.073 -14.496 1.00 93.62 84 THR A O 1
ATOM 654 N N . LEU A 1 85 ? 12.759 -2.642 -13.082 1.00 92.56 85 LEU A N 1
ATOM 655 C CA . LEU A 1 85 ? 12.640 -1.540 -14.039 1.00 92.56 85 LEU A CA 1
ATOM 656 C C . LEU A 1 85 ? 14.013 -1.071 -14.529 1.00 92.56 85 LEU A C 1
ATOM 658 O O . LEU A 1 85 ? 14.201 -0.930 -15.732 1.00 92.56 85 LEU A O 1
ATOM 662 N N . GLU A 1 86 ? 14.985 -0.902 -13.633 1.00 91.56 86 GLU A N 1
ATOM 663 C CA . GLU A 1 86 ? 16.353 -0.490 -13.983 1.00 91.56 86 GLU A CA 1
ATOM 664 C C . GLU A 1 86 ? 17.026 -1.479 -14.942 1.00 91.56 86 GLU A C 1
ATOM 666 O O . GLU A 1 86 ? 17.673 -1.071 -15.904 1.00 91.56 86 GLU A O 1
ATOM 671 N N . LYS A 1 87 ? 16.826 -2.785 -14.7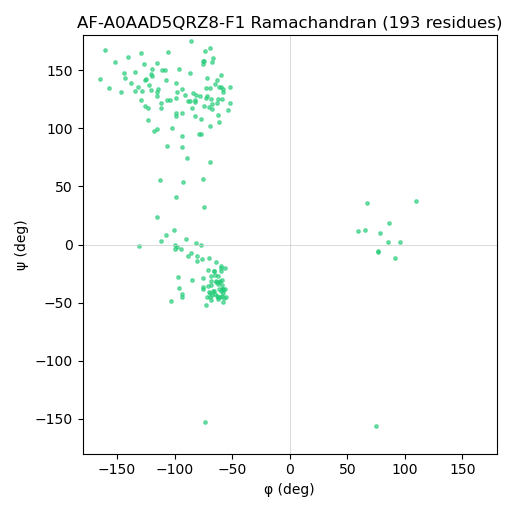33 1.00 94.06 87 LYS A N 1
ATOM 672 C CA . LYS A 1 87 ? 17.359 -3.825 -15.625 1.00 94.06 87 LYS A CA 1
ATOM 673 C C . LYS A 1 87 ? 16.711 -3.801 -17.006 1.00 94.06 87 LYS A C 1
ATOM 675 O O . LYS A 1 87 ? 17.416 -3.945 -17.999 1.00 94.06 87 LYS A O 1
ATOM 680 N N . LEU A 1 88 ? 15.390 -3.636 -17.072 1.00 94.19 88 LEU A N 1
ATOM 681 C CA . LEU A 1 88 ? 14.656 -3.588 -18.342 1.00 94.19 88 LEU A CA 1
ATOM 682 C C . LEU A 1 88 ? 14.969 -2.323 -19.149 1.00 94.19 88 LEU A C 1
ATOM 684 O O . LEU A 1 88 ? 14.895 -2.347 -20.373 1.00 94.19 88 LEU A O 1
ATOM 688 N N . ASN A 1 89 ? 15.348 -1.244 -18.466 1.00 93.62 89 ASN A N 1
ATOM 689 C CA . ASN A 1 89 ? 15.529 0.083 -19.044 1.00 93.62 89 ASN A CA 1
ATOM 690 C C . ASN A 1 89 ? 16.989 0.560 -18.991 1.00 93.62 89 ASN A C 1
ATOM 692 O O . ASN A 1 89 ? 17.244 1.759 -19.026 1.00 93.62 89 ASN A O 1
ATOM 696 N N . ALA A 1 90 ? 17.967 -0.349 -18.921 1.00 92.12 90 ALA A N 1
ATOM 697 C CA . ALA A 1 90 ? 19.376 0.012 -18.739 1.00 92.12 90 ALA A CA 1
ATOM 698 C C . ALA A 1 90 ? 19.910 0.976 -19.819 1.00 92.12 90 ALA A C 1
ATOM 700 O O . ALA A 1 90 ? 20.662 1.895 -19.501 1.00 92.12 90 ALA A O 1
ATOM 701 N N . GLU A 1 91 ? 19.504 0.806 -21.081 1.00 89.94 91 GLU A N 1
ATOM 702 C CA . GLU A 1 91 ? 19.878 1.726 -22.167 1.00 89.94 91 GLU A CA 1
ATOM 703 C C . GLU A 1 91 ? 19.096 3.041 -22.109 1.00 89.94 91 GLU A C 1
ATOM 705 O O . GLU A 1 91 ? 19.670 4.111 -22.304 1.00 89.94 91 GLU A O 1
ATOM 710 N N . TRP A 1 92 ? 17.808 2.976 -21.761 1.00 90.00 92 TRP A N 1
ATOM 711 C CA . TRP A 1 92 ? 16.960 4.155 -21.584 1.00 90.00 92 TRP A CA 1
ATOM 712 C C . TRP A 1 92 ? 17.530 5.098 -20.516 1.00 90.00 92 TRP A C 1
ATOM 714 O O . TRP A 1 92 ? 17.596 6.306 -20.732 1.00 90.00 92 TRP A O 1
ATOM 724 N N . MET A 1 93 ? 18.032 4.535 -19.412 1.00 83.81 93 MET A N 1
ATOM 725 C CA . MET A 1 93 ? 18.636 5.260 -18.289 1.00 83.81 93 MET A CA 1
ATOM 726 C C . MET A 1 93 ? 19.941 5.991 -18.642 1.00 83.81 93 MET A C 1
ATOM 728 O O . MET A 1 93 ? 20.313 6.933 -17.949 1.00 83.81 93 MET A O 1
ATOM 732 N N . LYS A 1 94 ? 20.657 5.576 -19.698 1.00 84.88 94 LYS A N 1
ATOM 733 C CA . LYS A 1 94 ? 21.876 6.275 -20.153 1.00 84.88 94 LYS A CA 1
ATOM 734 C C . LYS A 1 94 ? 21.556 7.571 -20.891 1.00 84.88 94 LYS A C 1
ATOM 736 O O . LYS A 1 94 ? 22.383 8.477 -20.911 1.00 84.88 94 LYS A O 1
ATOM 741 N N . VAL A 1 95 ? 20.388 7.623 -21.528 1.00 82.88 95 VAL A N 1
ATOM 742 C CA . VAL A 1 95 ? 19.943 8.749 -22.360 1.00 82.88 95 VAL A CA 1
ATOM 743 C C . VAL A 1 95 ? 19.048 9.693 -21.559 1.00 82.88 95 VAL A C 1
ATOM 745 O O . VAL A 1 95 ? 19.149 10.908 -21.698 1.00 82.88 95 VAL A O 1
ATOM 748 N N . ASN A 1 96 ? 18.212 9.137 -20.683 1.00 79.94 96 ASN A N 1
ATOM 749 C CA . ASN A 1 96 ? 17.241 9.874 -19.886 1.00 79.94 96 ASN A CA 1
ATOM 750 C C . ASN A 1 96 ? 17.714 9.944 -18.433 1.00 79.94 96 ASN A C 1
ATOM 752 O O . ASN A 1 96 ? 17.352 9.115 -17.597 1.00 79.94 96 ASN A O 1
ATOM 756 N N . VAL A 1 97 ? 18.566 10.930 -18.146 1.00 70.94 97 VAL A N 1
ATOM 757 C CA . VAL A 1 97 ? 19.031 11.204 -16.783 1.00 70.94 97 VAL A CA 1
ATOM 758 C C . VAL A 1 97 ? 17.969 12.048 -16.067 1.00 70.94 97 VAL A C 1
ATOM 760 O O . VAL A 1 97 ? 17.620 13.110 -16.585 1.00 70.94 97 VAL A O 1
ATOM 763 N N . PRO A 1 98 ? 17.453 11.605 -14.904 1.00 68.50 98 PRO A N 1
ATOM 764 C CA . PRO A 1 98 ? 16.475 12.369 -14.138 1.00 68.50 98 PRO A CA 1
ATOM 765 C C . PRO A 1 98 ? 17.028 13.757 -13.771 1.00 68.50 98 PRO A C 1
ATOM 767 O O . PRO A 1 98 ? 18.158 13.858 -13.287 1.00 68.50 98 PRO A O 1
ATOM 770 N N . GLY A 1 99 ? 16.240 14.809 -14.010 1.00 71.00 99 GLY A N 1
ATOM 771 C CA . GLY A 1 99 ? 16.514 16.167 -13.535 1.00 71.00 99 GLY A CA 1
ATOM 772 C C . GLY A 1 99 ? 16.277 16.331 -12.028 1.00 71.00 99 GLY A C 1
ATOM 773 O O . GLY A 1 99 ? 16.391 15.381 -11.251 1.00 71.00 99 GLY A O 1
ATOM 774 N N . GLU A 1 100 ? 15.944 17.548 -11.595 1.00 74.81 100 GLU A N 1
ATOM 775 C CA . GLU A 1 100 ? 15.553 17.784 -10.202 1.00 74.81 100 GLU A CA 1
ATOM 776 C C . GLU A 1 100 ? 14.243 17.056 -9.871 1.00 74.81 100 GLU A C 1
ATOM 778 O O . GLU A 1 100 ? 13.301 17.037 -10.662 1.00 74.81 100 GLU A O 1
ATOM 783 N N . ILE A 1 101 ? 14.202 16.446 -8.686 1.00 71.75 101 ILE A N 1
ATOM 784 C CA . ILE A 1 101 ? 13.021 15.752 -8.176 1.00 71.75 101 ILE A CA 1
ATOM 785 C C . ILE A 1 101 ? 12.084 16.785 -7.554 1.00 71.75 101 ILE A C 1
ATOM 787 O O . ILE A 1 101 ? 12.467 17.509 -6.629 1.00 71.75 101 ILE A O 1
ATOM 791 N N . ALA A 1 102 ? 10.853 16.833 -8.049 1.00 71.88 102 ALA A N 1
ATOM 792 C CA . ALA A 1 102 ? 9.792 17.666 -7.520 1.00 71.88 102 ALA A CA 1
ATOM 793 C C . ALA A 1 102 ? 9.365 17.205 -6.105 1.00 71.88 102 ALA A C 1
ATOM 795 O O . ALA A 1 102 ? 9.629 16.068 -5.700 1.00 71.88 102 ALA A O 1
ATOM 796 N N . PRO A 1 103 ? 8.705 18.066 -5.305 1.00 57.81 103 PRO A N 1
ATOM 797 C CA . PRO A 1 103 ? 8.315 17.735 -3.928 1.00 57.81 103 PRO A CA 1
ATOM 798 C C . PRO A 1 103 ? 7.388 16.516 -3.771 1.00 57.81 103 PRO A C 1
ATOM 800 O O . PRO A 1 103 ? 7.330 15.931 -2.688 1.00 57.81 103 PRO A O 1
ATOM 803 N N . ASP A 1 104 ? 6.653 16.155 -4.819 1.00 60.84 104 ASP A N 1
ATOM 804 C CA . ASP A 1 104 ? 5.793 14.970 -4.921 1.00 60.84 104 ASP A CA 1
ATOM 805 C C . ASP A 1 104 ? 6.540 13.704 -5.380 1.00 60.84 104 ASP A C 1
ATOM 807 O O . ASP A 1 104 ? 5.997 12.605 -5.274 1.00 60.84 104 ASP A O 1
ATOM 811 N N . GLY A 1 105 ? 7.811 13.831 -5.773 1.00 65.94 105 GLY A N 1
ATOM 812 C CA . GLY A 1 105 ? 8.655 12.731 -6.238 1.00 65.94 105 GLY A CA 1
ATOM 813 C C . GLY A 1 105 ? 8.701 12.579 -7.758 1.00 65.94 105 GLY A C 1
ATOM 814 O O . GLY A 1 105 ? 9.382 11.672 -8.247 1.00 65.94 105 GLY A O 1
ATOM 815 N N . ASP A 1 106 ? 8.026 13.456 -8.499 1.00 74.19 106 ASP A N 1
ATOM 816 C CA . ASP A 1 106 ? 8.074 13.451 -9.955 1.00 74.19 106 ASP A CA 1
ATOM 817 C C . ASP A 1 106 ? 9.390 14.024 -10.469 1.00 74.19 106 ASP A C 1
ATOM 819 O O . ASP A 1 106 ? 10.072 14.807 -9.805 1.00 74.19 106 ASP A O 1
ATOM 823 N N . VAL A 1 107 ? 9.767 13.614 -11.676 1.00 79.69 107 VAL A N 1
ATOM 824 C CA . VAL A 1 107 ? 10.929 14.162 -12.366 1.00 79.69 107 VAL A CA 1
ATOM 825 C C . VAL A 1 107 ? 10.531 14.519 -13.782 1.00 79.69 107 VAL A C 1
ATOM 827 O O . VAL A 1 107 ? 9.871 13.738 -14.469 1.00 79.69 107 VAL A O 1
ATOM 830 N N . GLU A 1 108 ? 10.964 15.691 -14.229 1.00 78.88 108 GLU A N 1
ATOM 831 C CA . GLU A 1 108 ? 10.792 16.095 -15.615 1.00 78.88 108 GLU A CA 1
ATOM 832 C C . GLU A 1 108 ? 11.669 15.221 -16.524 1.00 78.88 108 GLU A C 1
ATOM 834 O O . GLU A 1 108 ? 12.881 15.087 -16.325 1.00 78.88 108 GLU A O 1
ATOM 839 N N . ILE A 1 109 ? 11.035 14.591 -17.513 1.00 81.00 109 ILE A N 1
ATOM 84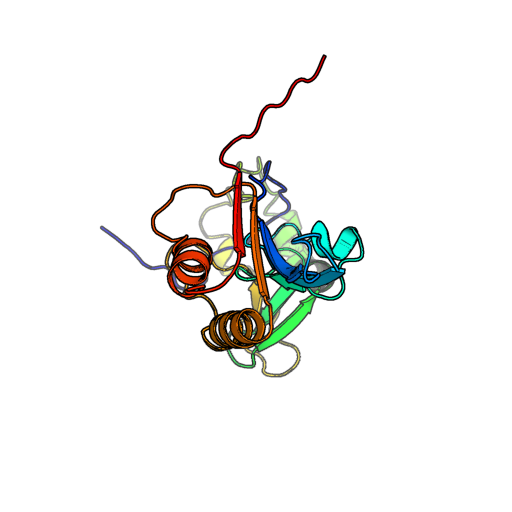0 C CA . ILE A 1 109 ? 11.682 13.747 -18.521 1.00 81.00 109 ILE A CA 1
ATOM 841 C C . ILE A 1 109 ? 11.532 14.387 -19.899 1.00 81.00 109 ILE A C 1
ATOM 843 O O . ILE A 1 109 ? 10.606 15.160 -20.137 1.00 81.00 109 ILE A O 1
ATOM 847 N N . GLN A 1 110 ? 12.435 14.052 -20.822 1.00 81.44 110 GLN A N 1
ATOM 848 C CA . GLN A 1 110 ? 12.354 14.545 -22.196 1.00 81.44 110 GLN A CA 1
ATOM 849 C C . GLN A 1 110 ? 11.040 14.115 -22.859 1.00 81.44 110 GLN A C 1
ATOM 851 O O . GLN A 1 110 ? 10.520 13.021 -22.615 1.00 81.44 110 GLN A O 1
ATOM 856 N N . GLU A 1 111 ? 10.508 14.971 -23.727 1.00 82.88 111 GLU A N 1
ATOM 857 C CA . GLU A 1 111 ? 9.291 14.658 -24.468 1.00 82.88 111 GLU A CA 1
ATOM 858 C C . GLU A 1 111 ? 9.487 13.401 -25.333 1.00 82.88 111 GLU A C 1
ATOM 860 O O . GLU A 1 111 ? 10.537 13.199 -25.941 1.00 82.88 111 GLU A O 1
ATOM 865 N N . GLY A 1 112 ? 8.499 12.502 -25.322 1.00 82.25 112 GLY A N 1
ATOM 866 C CA . GLY A 1 112 ? 8.584 11.192 -25.983 1.00 82.25 112 GLY A CA 1
ATOM 867 C C . GLY A 1 112 ? 9.418 10.131 -25.246 1.00 82.25 112 GLY A C 1
ATOM 868 O O . GLY A 1 112 ? 9.385 8.963 -25.630 1.00 82.25 112 GLY A O 1
ATOM 869 N N . ALA A 1 113 ? 10.105 10.457 -24.142 1.00 83.19 113 ALA A N 1
ATOM 870 C CA . ALA A 1 113 ? 10.913 9.475 -23.406 1.00 83.19 113 ALA A CA 1
ATOM 871 C C . ALA A 1 113 ? 10.086 8.272 -22.908 1.00 83.19 113 ALA A C 1
ATOM 873 O O . ALA A 1 113 ? 10.587 7.150 -22.852 1.00 83.19 113 ALA A O 1
ATOM 874 N N . HIS A 1 114 ? 8.804 8.474 -22.605 1.00 84.25 114 HIS A N 1
ATOM 875 C CA . HIS A 1 114 ? 7.895 7.416 -22.160 1.00 84.25 114 HIS A CA 1
ATOM 876 C C . HIS A 1 114 ? 7.606 6.346 -23.231 1.00 84.25 114 HIS A C 1
ATOM 878 O O . HIS A 1 114 ? 7.255 5.226 -22.870 1.00 84.25 114 HIS A O 1
ATOM 884 N N . GLU A 1 115 ? 7.775 6.642 -24.525 1.00 86.69 115 GLU A N 1
ATOM 885 C CA . GLU A 1 115 ? 7.443 5.713 -25.621 1.00 86.69 115 GLU A CA 1
ATOM 886 C C . GLU A 1 115 ? 8.362 4.486 -25.667 1.00 86.69 115 GLU A C 1
ATOM 888 O O . GLU A 1 115 ? 7.952 3.399 -26.070 1.00 86.69 115 GLU A O 1
ATOM 893 N N . SER A 1 116 ? 9.613 4.662 -25.244 1.00 88.00 116 SER A N 1
ATOM 894 C CA . SER A 1 116 ? 10.630 3.604 -25.220 1.00 88.00 116 SER A CA 1
ATOM 895 C C . SER A 1 116 ? 10.821 2.985 -23.834 1.00 88.00 116 SER A C 1
ATOM 897 O O . SER A 1 116 ? 11.635 2.073 -23.678 1.00 88.00 116 SER A O 1
ATOM 899 N N . PHE A 1 117 ? 10.080 3.460 -22.828 1.00 90.88 117 PHE A N 1
ATOM 900 C CA . PHE A 1 117 ? 10.156 2.942 -21.469 1.00 90.88 117 PHE A CA 1
ATOM 901 C C . PHE A 1 117 ? 9.388 1.622 -21.344 1.00 90.88 117 PHE A C 1
ATOM 903 O O . PHE A 1 117 ? 8.208 1.519 -21.678 1.00 90.88 117 PHE A O 1
ATOM 910 N N . VAL A 1 118 ? 10.048 0.601 -20.809 1.00 92.69 118 VAL A N 1
ATOM 911 C CA . VAL A 1 118 ? 9.484 -0.736 -20.625 1.00 92.69 118 VAL A CA 1
ATOM 912 C C . VAL A 1 118 ? 8.999 -0.901 -19.188 1.00 92.69 118 VAL A C 1
ATOM 914 O O . VAL A 1 118 ? 9.789 -0.966 -18.243 1.00 92.69 118 VAL A O 1
ATOM 917 N N . LEU A 1 119 ? 7.682 -1.029 -19.018 1.00 93.06 119 LEU A N 1
ATOM 918 C CA . LEU A 1 119 ? 7.075 -1.353 -17.728 1.00 93.06 119 LEU A CA 1
ATOM 919 C C . LEU A 1 119 ? 7.320 -2.822 -17.362 1.00 93.06 119 LEU A C 1
ATOM 921 O O . LEU A 1 119 ? 7.116 -3.726 -18.172 1.00 93.06 119 LEU A O 1
ATOM 925 N N . ALA A 1 120 ? 7.709 -3.072 -16.112 1.00 94.25 120 ALA A N 1
ATOM 926 C CA . ALA A 1 120 ? 7.832 -4.427 -15.592 1.00 94.25 120 ALA A CA 1
ATOM 927 C C . ALA A 1 120 ? 6.431 -5.021 -15.328 1.00 94.25 120 ALA A C 1
ATOM 929 O O . ALA A 1 120 ? 5.693 -4.477 -14.498 1.00 94.25 120 ALA A O 1
ATOM 930 N N . PRO A 1 121 ? 6.050 -6.135 -15.981 1.00 94.94 121 PRO A N 1
ATOM 931 C CA . PRO A 1 121 ? 4.735 -6.732 -15.792 1.00 94.94 121 PRO A CA 1
ATOM 932 C C . PRO A 1 121 ? 4.640 -7.471 -14.452 1.00 94.94 121 PRO A C 1
ATOM 934 O O . PRO A 1 121 ? 5.638 -7.918 -13.877 1.00 94.94 121 PRO A O 1
ATOM 937 N N . CYS A 1 122 ? 3.417 -7.667 -13.962 1.00 95.81 122 CYS A N 1
ATOM 938 C CA . CYS A 1 122 ? 3.174 -8.520 -12.806 1.00 95.81 122 CYS A CA 1
ATOM 939 C C . CYS A 1 122 ? 3.670 -9.950 -13.074 1.00 95.81 122 CYS A C 1
ATOM 941 O O . CYS A 1 122 ? 3.200 -10.611 -13.998 1.00 95.81 122 CYS A O 1
ATOM 943 N N . LYS A 1 123 ? 4.541 -10.473 -12.202 1.00 95.00 123 LYS A N 1
ATOM 944 C CA . LYS A 1 123 ? 5.082 -11.844 -12.302 1.00 95.00 123 LYS A CA 1
ATOM 945 C C . LYS A 1 123 ? 4.006 -12.940 -12.262 1.00 95.00 123 LYS A C 1
ATOM 947 O O . LYS A 1 123 ? 4.273 -14.061 -12.677 1.00 95.00 123 LYS A O 1
ATOM 952 N N . LYS A 1 124 ? 2.812 -12.629 -11.745 1.00 96.62 124 LYS A N 1
ATOM 953 C CA . LYS A 1 124 ? 1.708 -13.580 -11.564 1.00 96.62 124 LYS A CA 1
ATOM 954 C C . LYS A 1 124 ? 0.722 -13.605 -12.730 1.00 96.62 124 LYS A C 1
ATOM 956 O O . LYS A 1 124 ? 0.284 -14.680 -13.115 1.00 96.62 124 LYS A O 1
ATOM 961 N N . CYS A 1 125 ? 0.340 -12.442 -13.264 1.00 97.12 125 CYS A N 1
ATOM 962 C CA . CYS A 1 125 ? -0.707 -12.351 -14.293 1.00 97.12 125 CYS A CA 1
ATOM 963 C C . CYS A 1 125 ? -0.333 -11.517 -15.524 1.00 97.12 125 CYS A C 1
ATOM 965 O O . CYS A 1 125 ? -1.161 -11.367 -16.414 1.00 97.12 125 CYS A O 1
ATOM 967 N N . GLY A 1 126 ? 0.863 -10.927 -15.570 1.00 96.12 126 GLY A N 1
ATOM 968 C CA . GLY A 1 126 ? 1.284 -10.033 -16.651 1.00 96.12 126 GLY A CA 1
ATOM 969 C C . GLY A 1 126 ? 0.690 -8.619 -16.594 1.00 96.12 126 GLY A C 1
ATOM 970 O O . GLY A 1 126 ? 1.095 -7.765 -17.372 1.00 96.12 126 GLY A O 1
ATOM 971 N N . GLY A 1 127 ? -0.243 -8.354 -15.674 1.00 95.75 127 GLY A N 1
ATOM 972 C CA . GLY A 1 127 ? -0.925 -7.065 -15.549 1.00 95.75 127 GLY A CA 1
ATOM 973 C C . GLY A 1 127 ? -0.031 -5.920 -15.064 1.00 95.75 127 GLY A C 1
ATOM 974 O O . GLY A 1 127 ? 1.083 -6.131 -14.579 1.00 95.75 127 GLY A O 1
ATOM 975 N N . ILE A 1 128 ? -0.560 -4.699 -15.148 1.00 94.69 128 ILE A N 1
ATOM 976 C CA . ILE A 1 128 ? 0.144 -3.468 -14.767 1.00 94.69 128 ILE A CA 1
ATOM 977 C C . ILE A 1 128 ? 0.328 -3.410 -13.244 1.00 94.69 128 ILE A C 1
ATOM 979 O O . ILE A 1 128 ? -0.598 -3.698 -12.475 1.00 94.69 128 ILE A O 1
ATOM 983 N N . LEU A 1 129 ? 1.537 -3.044 -12.820 1.00 94.56 129 LEU A N 1
ATOM 984 C CA . LEU A 1 129 ? 1.889 -2.767 -11.431 1.00 94.56 129 LEU A CA 1
ATOM 985 C C . LEU A 1 129 ? 1.848 -1.252 -11.197 1.00 94.56 129 LEU A C 1
ATOM 987 O O . LEU A 1 129 ? 2.420 -0.493 -11.973 1.00 94.56 129 LEU A O 1
ATOM 991 N N . LYS A 1 130 ? 1.184 -0.827 -10.123 1.00 91.44 130 LYS A N 1
ATOM 992 C CA . LYS A 1 130 ? 1.142 0.560 -9.639 1.00 91.44 130 LYS A CA 1
ATOM 993 C C . LYS A 1 130 ? 1.723 0.599 -8.231 1.00 91.44 130 LYS A C 1
ATOM 995 O O . LYS A 1 130 ? 1.608 -0.385 -7.502 1.00 91.44 130 LYS A O 1
ATOM 1000 N N . THR A 1 131 ? 2.317 1.711 -7.812 1.00 91.00 131 THR A N 1
ATOM 1001 C CA . THR A 1 131 ? 2.633 1.927 -6.391 1.00 91.00 131 THR A CA 1
ATOM 1002 C C . THR A 1 131 ? 1.375 1.696 -5.544 1.00 91.00 131 THR A C 1
ATOM 1004 O O . THR A 1 131 ? 0.287 2.138 -5.913 1.00 91.00 131 THR A O 1
ATOM 1007 N N . ASP A 1 132 ? 1.500 0.978 -4.426 1.00 91.94 132 ASP A N 1
ATOM 1008 C CA . ASP A 1 132 ? 0.393 0.659 -3.512 1.00 91.94 132 ASP A CA 1
ATOM 1009 C C . ASP A 1 132 ? 0.017 1.894 -2.682 1.00 91.94 132 ASP A C 1
ATOM 1011 O O . ASP A 1 132 ? 0.091 1.878 -1.463 1.00 91.94 132 ASP A O 1
ATOM 1015 N N . VAL A 1 133 ? -0.315 2.992 -3.354 1.00 88.50 133 VAL A N 1
ATOM 1016 C CA . VAL A 1 133 ? -0.713 4.270 -2.771 1.00 88.50 133 VAL A CA 1
ATOM 1017 C C . VAL A 1 133 ? -2.025 4.693 -3.412 1.00 88.50 133 VAL A C 1
ATOM 1019 O O . VAL A 1 133 ? -2.180 4.643 -4.636 1.00 88.50 133 VAL A O 1
ATOM 1022 N N . VAL A 1 134 ? -2.976 5.088 -2.571 1.00 84.00 134 VAL A N 1
ATOM 1023 C CA . VAL A 1 134 ? -4.235 5.704 -2.995 1.00 84.00 134 VAL A CA 1
ATOM 1024 C C . VAL A 1 134 ? -3.969 7.190 -3.237 1.00 84.00 134 VAL A C 1
ATOM 1026 O O . VAL A 1 134 ? -3.716 7.931 -2.286 1.00 84.00 134 VAL A O 1
ATOM 1029 N N . PHE A 1 135 ? -4.004 7.620 -4.498 1.00 79.44 135 PHE A N 1
ATOM 1030 C CA . PHE A 1 135 ? -3.828 9.026 -4.869 1.00 79.44 135 PHE A CA 1
ATOM 1031 C C . PHE A 1 135 ? -5.148 9.802 -4.807 1.00 79.44 135 PHE A C 1
ATOM 1033 O O . PHE A 1 135 ? -6.227 9.254 -4.567 1.00 79.44 135 PHE A O 1
ATOM 1040 N N . PHE A 1 136 ? -5.082 11.115 -5.023 1.00 70.38 136 PHE A N 1
ATOM 1041 C CA . PHE A 1 136 ? -6.286 11.931 -5.115 1.00 70.38 136 PHE A CA 1
ATOM 1042 C C . PHE A 1 136 ? -7.156 11.486 -6.300 1.00 70.38 136 PHE A C 1
ATOM 1044 O O . PHE A 1 136 ? -6.704 11.463 -7.440 1.00 70.38 136 PHE A O 1
ATOM 1051 N N . GLY A 1 137 ? -8.422 11.165 -6.025 1.00 73.62 137 GLY A N 1
ATOM 1052 C CA . GLY A 1 137 ? -9.359 10.644 -7.025 1.00 73.62 137 GLY A CA 1
ATOM 1053 C C . GLY A 1 137 ? -9.394 9.116 -7.119 1.00 73.62 137 GLY A C 1
ATOM 1054 O O . GLY A 1 137 ? -10.346 8.587 -7.693 1.00 73.62 137 GLY A O 1
ATOM 1055 N N . ASP A 1 138 ? -8.439 8.413 -6.500 1.00 77.94 138 ASP A N 1
ATOM 1056 C CA . ASP A 1 138 ? -8.509 6.962 -6.338 1.00 77.94 138 ASP A CA 1
ATOM 1057 C C . ASP A 1 138 ? -9.529 6.576 -5.258 1.00 77.94 138 ASP A C 1
ATOM 1059 O O . ASP A 1 138 ? -9.855 7.341 -4.344 1.00 77.94 138 ASP A O 1
ATOM 1063 N N . ASN A 1 139 ? -10.005 5.335 -5.338 1.00 78.88 139 ASN A N 1
ATOM 1064 C CA . ASN A 1 139 ? -10.833 4.747 -4.297 1.00 78.88 139 ASN A CA 1
ATOM 1065 C C . ASN A 1 139 ? -9.967 3.961 -3.314 1.00 78.88 139 ASN A C 1
ATOM 1067 O O . ASN A 1 139 ? -9.151 3.127 -3.708 1.00 78.88 139 ASN A O 1
ATOM 1071 N N . VAL A 1 140 ? -10.210 4.175 -2.021 1.00 82.25 140 VAL A N 1
ATOM 1072 C CA . VAL A 1 140 ? -9.730 3.258 -0.985 1.00 82.25 140 VAL A CA 1
ATOM 1073 C C . VAL A 1 140 ? -10.387 1.894 -1.199 1.00 82.25 140 VAL A C 1
ATOM 1075 O O . VAL A 1 140 ? -11.568 1.808 -1.544 1.00 82.25 140 VAL A O 1
ATOM 1078 N N . ILE A 1 141 ? -9.631 0.820 -0.977 1.00 80.94 141 ILE A N 1
ATOM 1079 C CA . ILE A 1 141 ? -10.145 -0.546 -1.081 1.00 80.94 141 ILE A CA 1
ATOM 1080 C C . ILE A 1 141 ? -11.245 -0.738 -0.032 1.00 80.94 141 ILE A C 1
ATOM 1082 O O . ILE A 1 141 ? -10.968 -0.774 1.167 1.00 80.94 141 ILE A O 1
ATOM 1086 N N . GLN A 1 142 ? -12.492 -0.888 -0.483 1.00 82.50 142 GLN A N 1
ATOM 1087 C CA . GLN A 1 142 ? -13.657 -0.923 0.406 1.00 82.50 142 GLN A CA 1
ATOM 1088 C C . GLN A 1 142 ? -13.562 -2.039 1.455 1.00 82.50 142 GLN A C 1
ATOM 1090 O O . GLN A 1 142 ? -13.840 -1.793 2.621 1.00 82.50 142 GLN A O 1
ATOM 1095 N N . SER A 1 143 ? -13.048 -3.218 1.093 1.00 83.69 143 SER A N 1
ATOM 1096 C CA . SER A 1 143 ? -12.870 -4.319 2.048 1.00 83.69 143 SER A CA 1
ATOM 1097 C C . SER A 1 143 ? -11.895 -4.000 3.188 1.00 83.69 143 SER A C 1
ATOM 1099 O O . SER A 1 143 ? -12.007 -4.581 4.261 1.00 83.69 143 SER A O 1
ATOM 1101 N N . GLU A 1 144 ? -10.920 -3.107 2.983 1.00 83.88 144 GLU A N 1
ATOM 1102 C CA . GLU A 1 144 ? -10.039 -2.647 4.069 1.00 83.88 144 GLU A CA 1
ATOM 1103 C C . GLU A 1 144 ? -10.763 -1.663 4.990 1.00 83.88 144 GLU A C 1
ATOM 1105 O O . GLU A 1 144 ? -10.593 -1.715 6.208 1.00 83.88 144 GLU A O 1
ATOM 1110 N N . VAL A 1 145 ? -11.627 -0.816 4.423 1.00 84.06 145 VAL A N 1
ATOM 1111 C CA . VAL A 1 145 ? -12.502 0.077 5.193 1.00 84.06 145 VAL A CA 1
ATOM 1112 C C . VAL A 1 145 ? -13.475 -0.734 6.052 1.00 84.06 145 VAL A C 1
ATOM 1114 O O . VAL A 1 145 ? -13.645 -0.431 7.232 1.00 84.06 145 VAL A O 1
ATOM 1117 N N . ASP A 1 146 ? -14.075 -1.780 5.488 1.00 85.44 146 ASP A N 1
ATOM 1118 C CA . ASP A 1 146 ? -15.040 -2.634 6.184 1.00 85.44 146 ASP A CA 1
ATOM 1119 C C . ASP A 1 146 ? -14.388 -3.331 7.389 1.00 85.44 146 ASP A C 1
ATOM 1121 O O . ASP A 1 146 ? -14.900 -3.241 8.504 1.00 85.44 146 ASP A O 1
ATOM 1125 N N . LYS A 1 147 ? -13.175 -3.881 7.224 1.00 85.19 147 LYS A N 1
ATOM 1126 C CA . LYS A 1 147 ? -12.377 -4.444 8.333 1.00 85.19 147 LYS A CA 1
ATOM 1127 C C . LYS A 1 147 ? -12.077 -3.425 9.435 1.00 85.19 147 LYS A C 1
ATOM 1129 O O . LYS A 1 147 ? -11.980 -3.789 10.609 1.00 85.19 147 LYS A O 1
ATOM 1134 N N . CYS A 1 148 ? -11.881 -2.149 9.088 1.00 84.31 148 CYS A N 1
ATOM 1135 C CA . CYS A 1 148 ? -11.705 -1.097 10.090 1.00 84.31 148 CYS A CA 1
ATOM 1136 C C . CYS A 1 148 ? -12.975 -0.885 10.919 1.00 84.31 148 CYS A C 1
ATOM 1138 O O . CYS A 1 148 ? -12.861 -0.689 12.129 1.00 84.31 148 CYS A O 1
ATOM 1140 N N . TYR A 1 149 ? -14.156 -0.935 10.297 1.00 83.12 149 TYR A N 1
ATOM 1141 C CA . TYR A 1 149 ? -15.434 -0.831 11.005 1.00 83.12 149 TYR A CA 1
ATOM 1142 C C . TYR A 1 149 ? -15.708 -2.061 11.874 1.00 83.12 149 TYR A C 1
ATOM 1144 O O . TYR A 1 149 ? -16.012 -1.900 13.052 1.00 83.12 149 TYR A O 1
ATOM 1152 N N . GLU A 1 150 ? -15.485 -3.270 11.358 1.00 86.62 150 GLU A N 1
ATOM 1153 C CA . GLU A 1 150 ? -15.602 -4.507 12.144 1.00 86.62 150 GLU A CA 1
ATOM 1154 C C . GLU A 1 150 ? -14.706 -4.459 13.390 1.00 86.62 150 GLU A C 1
ATOM 1156 O O . GLU A 1 150 ? -15.139 -4.738 14.508 1.00 86.62 150 GLU A O 1
ATOM 1161 N N . LYS A 1 151 ? -13.451 -4.017 13.230 1.00 85.25 151 LYS A N 1
ATOM 1162 C CA . LYS A 1 151 ? -12.537 -3.877 14.367 1.00 85.25 151 LYS A CA 1
ATOM 1163 C C . LYS A 1 151 ? -12.956 -2.760 15.319 1.00 85.25 151 LYS A C 1
ATOM 1165 O O . LYS A 1 151 ? -12.737 -2.885 16.521 1.00 85.25 151 LYS A O 1
ATOM 1170 N N . LEU A 1 152 ? -13.525 -1.666 14.808 1.00 83.06 152 LEU A N 1
ATOM 1171 C CA . LEU A 1 152 ? -14.069 -0.611 15.658 1.00 83.06 152 LEU A CA 1
ATOM 1172 C C . LEU A 1 152 ? -15.147 -1.192 16.565 1.00 83.06 152 LEU A C 1
ATOM 1174 O O . LEU A 1 152 ? -15.118 -0.885 17.755 1.00 83.06 152 LEU A O 1
ATOM 1178 N N . ASP A 1 153 ? -16.045 -2.025 16.036 1.00 82.69 153 ASP A N 1
ATOM 1179 C CA . ASP A 1 153 ? -17.155 -2.638 16.771 1.00 82.69 153 ASP A CA 1
ATOM 1180 C C . ASP A 1 153 ? -16.692 -3.476 17.965 1.00 82.69 153 ASP A C 1
ATOM 1182 O O . ASP A 1 153 ? -17.267 -3.343 19.048 1.00 82.69 153 ASP A O 1
ATOM 1186 N N . GLU A 1 154 ? -15.583 -4.198 17.822 1.00 84.38 154 GLU A N 1
ATOM 1187 C CA . GLU A 1 154 ? -14.963 -4.998 18.888 1.00 84.38 154 GLU A CA 1
ATOM 1188 C C . GLU A 1 154 ? -14.287 -4.169 19.999 1.00 84.38 154 GLU A C 1
ATOM 1190 O O . GLU A 1 154 ? -14.097 -4.662 21.112 1.00 84.38 154 GLU A O 1
ATOM 1195 N N . CYS A 1 155 ? -13.911 -2.917 19.725 1.00 82.50 155 CYS A N 1
ATOM 1196 C CA . CYS A 1 155 ? -13.163 -2.073 20.660 1.00 82.50 155 CYS A CA 1
ATOM 1197 C C . CYS A 1 155 ? -14.076 -1.146 21.464 1.00 82.50 155 CYS A C 1
ATOM 1199 O O . CYS A 1 155 ? -15.124 -0.704 20.994 1.00 82.50 155 CYS A O 1
ATOM 1201 N N . SER A 1 156 ? -13.658 -0.789 22.679 1.00 83.25 156 SER A N 1
ATOM 1202 C CA . SER A 1 156 ? -14.453 0.060 23.580 1.00 83.25 156 SER A CA 1
ATOM 1203 C C . SER A 1 156 ? -14.114 1.554 23.488 1.00 83.25 156 SER A C 1
ATOM 1205 O O . SER A 1 156 ? -14.754 2.372 24.153 1.00 83.25 156 SER A O 1
ATOM 1207 N N . GLY A 1 157 ? -13.109 1.933 22.695 1.00 78.75 157 GLY A N 1
ATOM 1208 C CA . GLY A 1 157 ? -12.733 3.325 22.487 1.00 78.75 157 GLY A CA 1
ATOM 1209 C C . GLY A 1 157 ? -11.897 3.572 21.233 1.00 78.75 157 GLY A C 1
ATOM 1210 O O . GLY A 1 157 ? -11.370 2.653 20.604 1.00 78.75 157 GLY A O 1
ATOM 1211 N N . VAL A 1 158 ? -11.771 4.849 20.885 1.00 79.81 158 VAL A N 1
ATOM 1212 C CA . VAL A 1 158 ? -10.998 5.334 19.737 1.00 79.81 158 VAL A CA 1
ATOM 1213 C C . VAL A 1 158 ? -10.215 6.590 20.118 1.00 79.81 158 VAL A C 1
ATOM 1215 O O . VAL A 1 158 ? -10.716 7.464 20.827 1.00 79.81 158 VAL A O 1
ATOM 1218 N N . SER A 1 159 ? -8.973 6.682 19.648 1.00 80.75 159 SER A N 1
ATOM 1219 C CA . SER A 1 159 ? -8.096 7.837 19.826 1.00 80.75 159 SER A CA 1
ATOM 1220 C C . SER A 1 159 ? -7.521 8.275 18.483 1.00 80.75 159 SER A C 1
ATOM 1222 O O . SER A 1 159 ? -6.895 7.478 17.791 1.00 80.75 159 SER A O 1
ATOM 1224 N N . CYS A 1 160 ? -7.710 9.536 18.105 1.00 76.69 160 CYS A N 1
ATOM 1225 C CA . CYS A 1 160 ? -7.234 10.073 16.829 1.00 76.69 160 CYS A CA 1
ATOM 1226 C C . CYS A 1 160 ? -6.148 11.136 17.040 1.00 76.69 160 CYS A C 1
ATOM 1228 O O . CYS A 1 160 ? -6.328 12.064 17.832 1.00 76.69 160 CYS A O 1
ATOM 1230 N N . THR A 1 161 ? -5.055 11.058 16.280 1.00 74.50 161 THR A N 1
ATOM 1231 C CA . THR A 1 161 ? -3.963 12.041 16.288 1.00 74.50 161 THR A CA 1
ATOM 1232 C C . THR A 1 161 ? -3.689 12.572 14.882 1.00 74.50 161 THR A C 1
ATOM 1234 O O . THR A 1 161 ? -3.766 11.844 13.890 1.00 74.50 161 THR A O 1
ATOM 1237 N N . GLY A 1 162 ? -3.386 13.872 14.786 1.00 64.06 162 GLY A N 1
ATOM 1238 C CA . GLY A 1 162 ? -2.971 14.488 13.521 1.00 64.06 162 GLY A CA 1
ATOM 1239 C C . GLY A 1 162 ? -4.069 14.530 12.454 1.00 64.06 162 GLY A C 1
ATOM 1240 O O . GLY A 1 162 ? -3.780 14.353 11.276 1.00 64.06 162 GLY A O 1
ATOM 1241 N N . ILE A 1 163 ? -5.336 14.735 12.845 1.00 59.97 163 ILE A N 1
ATOM 1242 C CA . ILE A 1 163 ? -6.457 14.837 11.894 1.00 59.97 163 ILE A CA 1
ATOM 1243 C C . ILE A 1 163 ? -6.215 16.032 10.963 1.00 59.97 163 ILE A C 1
ATOM 1245 O O . ILE A 1 163 ? -6.396 17.183 11.364 1.00 59.97 163 ILE A O 1
ATOM 1249 N N . VAL A 1 164 ? -5.828 15.759 9.717 1.00 53.19 164 VAL A N 1
ATOM 1250 C CA . VAL A 1 164 ? -5.709 16.776 8.669 1.00 53.19 164 VAL A CA 1
ATOM 1251 C C . VAL A 1 164 ? -7.072 16.935 8.002 1.00 53.19 164 VAL A C 1
ATOM 1253 O O . VAL A 1 164 ? -7.681 15.967 7.551 1.00 53.19 164 VAL A O 1
ATOM 1256 N N . THR A 1 165 ? -7.592 18.158 8.000 1.00 44.78 165 THR A N 1
ATOM 1257 C CA . THR A 1 165 ? -8.869 18.490 7.375 1.00 44.78 165 THR A CA 1
ATOM 1258 C C . THR A 1 165 ? -8.673 18.629 5.873 1.00 44.78 165 THR A C 1
ATOM 1260 O O . THR A 1 165 ? -8.332 19.709 5.404 1.00 44.78 165 THR A O 1
ATOM 1263 N N . ASP A 1 166 ? -8.920 17.562 5.124 1.00 45.25 166 ASP A N 1
ATOM 1264 C CA . ASP A 1 166 ? -9.333 17.714 3.734 1.00 45.25 166 ASP A CA 1
ATOM 1265 C C . ASP A 1 166 ? -10.419 16.700 3.357 1.00 45.25 166 ASP A C 1
ATOM 1267 O O . ASP A 1 166 ? -10.676 15.723 4.061 1.00 45.25 166 ASP A O 1
ATOM 1271 N N . SER A 1 167 ? -11.141 16.974 2.279 1.00 37.91 167 SER A N 1
ATOM 1272 C CA . SER A 1 167 ? -12.412 16.319 1.920 1.00 37.91 167 SER A CA 1
ATOM 1273 C C . SER A 1 167 ? -12.355 14.789 1.717 1.00 37.91 167 SER A C 1
ATOM 1275 O O . SER A 1 167 ? -13.391 14.125 1.838 1.00 37.91 167 SER A O 1
ATOM 1277 N N . VAL A 1 168 ? -11.162 14.220 1.510 1.00 42.75 168 VAL A N 1
ATOM 1278 C CA . VAL A 1 168 ? -10.898 12.773 1.349 1.00 42.75 168 VAL A CA 1
ATOM 1279 C C . VAL A 1 168 ? -10.834 12.026 2.705 1.00 42.75 168 VAL A C 1
ATOM 1281 O O . VAL A 1 168 ? -10.932 10.805 2.771 1.00 42.75 168 VAL A O 1
ATOM 1284 N N . PHE A 1 169 ? -10.815 12.743 3.833 1.00 52.03 169 PHE A N 1
ATOM 1285 C CA . PHE A 1 169 ? -10.491 12.217 5.170 1.00 52.03 169 PHE A CA 1
ATOM 1286 C C . PHE A 1 169 ? -11.722 11.896 6.042 1.00 52.03 169 PHE A C 1
ATOM 1288 O O . PHE A 1 169 ? -11.777 12.186 7.241 1.00 52.03 169 PHE A O 1
ATOM 1295 N N . ARG A 1 170 ? -12.769 11.303 5.453 1.00 59.06 170 ARG A N 1
ATOM 1296 C CA . ARG A 1 170 ? -14.033 11.029 6.167 1.00 59.06 170 ARG A CA 1
ATOM 1297 C C . ARG A 1 170 ? -14.001 9.783 7.047 1.00 59.06 170 ARG A C 1
ATOM 1299 O O . ARG A 1 170 ? -14.907 9.647 7.859 1.00 59.06 170 ARG A O 1
ATOM 1306 N N . ILE A 1 171 ? -13.017 8.890 6.926 1.00 61.72 171 ILE A N 1
ATOM 1307 C CA . ILE A 1 171 ? -13.036 7.598 7.635 1.00 61.72 171 ILE A CA 1
ATOM 1308 C C . ILE A 1 171 ? -12.776 7.763 9.141 1.00 61.72 171 ILE A C 1
ATOM 1310 O O . ILE A 1 171 ? -13.657 7.369 9.898 1.00 61.72 171 ILE A O 1
ATOM 1314 N N . PRO A 1 172 ? -11.714 8.442 9.623 1.00 60.72 172 PRO A N 1
ATOM 1315 C CA . PRO A 1 172 ? -11.540 8.687 11.062 1.00 60.72 172 PRO A CA 1
ATOM 1316 C C . PRO A 1 172 ? -12.717 9.444 11.693 1.00 60.72 172 PRO A C 1
ATOM 1318 O O . PRO A 1 172 ? -13.163 9.124 12.791 1.00 60.72 172 PRO A O 1
ATOM 1321 N N . ILE A 1 173 ? -13.279 10.422 10.973 1.00 59.16 173 ILE A N 1
ATOM 1322 C CA . ILE A 1 173 ? -14.445 11.194 11.428 1.00 59.16 173 ILE A CA 1
ATOM 1323 C C . ILE A 1 173 ? -15.723 10.341 11.422 1.00 59.16 173 ILE A C 1
ATOM 1325 O O . ILE A 1 173 ? -16.564 10.504 12.301 1.00 59.16 173 ILE A O 1
ATOM 1329 N N . ARG A 1 174 ? -15.898 9.430 10.457 1.00 62.41 174 ARG A N 1
ATOM 1330 C CA . ARG A 1 174 ? -17.018 8.477 10.429 1.00 62.41 174 ARG A CA 1
ATOM 1331 C C . ARG A 1 174 ? -16.885 7.428 11.526 1.00 62.41 174 ARG A C 1
ATOM 1333 O O . ARG A 1 174 ? -17.881 7.180 12.191 1.00 62.41 174 ARG A O 1
ATOM 1340 N N . LEU A 1 175 ? -15.682 6.910 11.775 1.00 62.56 175 LEU A N 1
ATOM 1341 C CA . LEU A 1 175 ? -15.389 6.023 12.904 1.00 62.56 175 LEU A CA 1
ATOM 1342 C C . LEU A 1 175 ? -15.759 6.709 14.230 1.00 62.56 175 LEU A C 1
ATOM 1344 O O . LEU A 1 175 ? -16.497 6.134 15.020 1.00 62.56 175 LEU A O 1
ATOM 1348 N N . LEU A 1 176 ? -15.371 7.978 14.420 1.00 61.38 176 LEU A N 1
ATOM 1349 C CA . LEU A 1 176 ? -15.768 8.793 15.583 1.00 61.38 176 LEU A CA 1
ATOM 1350 C C . LEU A 1 176 ? -17.278 9.087 15.668 1.00 61.38 176 LEU A C 1
ATOM 1352 O O . LEU A 1 176 ? -17.794 9.382 16.742 1.00 61.38 176 LEU A O 1
ATOM 1356 N N . ARG A 1 177 ? -17.998 9.087 14.541 1.00 60.84 177 ARG A N 1
ATOM 1357 C CA . ARG A 1 177 ? -19.458 9.299 14.513 1.00 60.84 177 ARG A CA 1
ATOM 1358 C C . ARG A 1 177 ? -20.237 8.009 14.754 1.00 60.84 177 ARG A C 1
ATOM 1360 O O . ARG A 1 177 ? -21.340 8.077 15.279 1.00 60.84 177 ARG A O 1
ATOM 1367 N N . GLN A 1 178 ? -19.684 6.865 14.357 1.00 61.81 178 GLN A N 1
ATOM 1368 C CA . GLN A 1 178 ? -20.274 5.539 14.550 1.00 61.81 178 GLN A CA 1
ATOM 1369 C C . GLN A 1 178 ? -19.884 4.901 15.888 1.00 61.81 178 GLN A C 1
ATOM 1371 O O . GLN A 1 178 ? -20.504 3.932 16.312 1.00 61.81 178 GLN A O 1
ATOM 1376 N N . SER A 1 179 ? -18.931 5.482 16.617 1.00 57.69 179 SER A N 1
ATOM 1377 C CA . SER A 1 179 ? -18.530 5.075 17.966 1.00 57.69 179 SER A CA 1
ATOM 1378 C C . SER A 1 179 ? -19.538 5.478 19.057 1.00 57.69 179 SER A C 1
ATOM 1380 O O . SER A 1 179 ? -19.160 5.760 20.194 1.00 57.69 179 SER A O 1
ATOM 1382 N N . THR A 1 180 ? -20.832 5.520 18.735 1.00 60.19 180 THR A N 1
ATOM 1383 C CA . THR A 1 180 ? -21.923 5.755 19.689 1.00 60.19 180 THR A CA 1
ATOM 1384 C C . THR A 1 180 ? -21.807 4.797 20.878 1.00 60.19 180 THR A C 1
ATOM 1386 O O . THR A 1 180 ? -21.787 3.583 20.705 1.00 60.19 180 THR A O 1
ATOM 1389 N N . GLY A 1 181 ? -21.696 5.348 22.091 1.00 60.91 181 GLY A N 1
ATOM 1390 C CA . GLY A 1 181 ? -21.503 4.575 23.326 1.00 60.91 181 GLY A CA 1
ATOM 1391 C C . GLY A 1 181 ? -20.049 4.213 23.668 1.00 60.91 181 GLY A C 1
ATOM 1392 O O . GLY A 1 181 ? -19.824 3.567 24.687 1.00 60.91 181 GLY A O 1
ATOM 1393 N N . LYS A 1 182 ? -19.060 4.642 22.871 1.00 69.56 182 LYS A N 1
ATOM 1394 C CA . LYS A 1 182 ? -17.626 4.382 23.097 1.00 69.56 182 LYS A CA 1
ATOM 1395 C C . LYS A 1 182 ? -16.874 5.652 23.479 1.00 69.56 182 LYS A C 1
ATOM 1397 O O . LYS A 1 182 ? -17.212 6.758 23.053 1.00 69.56 182 LYS A O 1
ATOM 1402 N N . THR A 1 183 ? -15.813 5.501 24.266 1.00 72.50 183 THR A N 1
ATOM 1403 C CA . THR A 1 183 ? -14.961 6.631 24.658 1.00 72.50 183 THR A CA 1
ATOM 1404 C C . THR A 1 183 ? -14.126 7.101 23.469 1.00 72.50 183 THR A C 1
ATOM 1406 O O . THR A 1 183 ? -13.426 6.308 22.842 1.00 72.50 183 THR A O 1
ATOM 1409 N N . CYS A 1 184 ? -14.176 8.400 23.178 1.00 68.69 184 CYS A N 1
ATOM 1410 C CA . CYS A 1 184 ? -13.468 9.005 22.054 1.00 68.69 184 CYS A CA 1
ATOM 1411 C C . CYS A 1 184 ? -12.489 10.073 22.544 1.00 68.69 184 CYS A C 1
ATOM 1413 O O . CYS A 1 184 ? -12.867 10.948 23.323 1.00 68.69 184 CYS A O 1
ATOM 1415 N N . ALA A 1 185 ? -11.259 10.040 22.040 1.00 68.88 185 ALA A N 1
ATOM 1416 C CA . ALA A 1 185 ? -10.268 11.092 22.228 1.00 68.88 185 ALA A CA 1
ATOM 1417 C C . ALA A 1 185 ? -9.755 11.577 20.866 1.00 68.88 185 ALA A C 1
ATOM 1419 O O . ALA A 1 185 ? -9.583 10.789 19.938 1.00 68.88 185 ALA A O 1
ATOM 1420 N N . TYR A 1 186 ? -9.501 12.877 20.728 1.00 68.50 186 TYR A N 1
ATOM 1421 C CA . TYR A 1 186 ? -8.850 13.418 19.536 1.00 68.50 186 TYR A CA 1
ATOM 1422 C C . TYR A 1 186 ? -7.906 14.563 19.902 1.00 68.50 186 TYR A C 1
ATOM 1424 O O . TYR A 1 186 ? -8.217 15.371 20.777 1.00 68.50 186 TYR A O 1
ATOM 1432 N N . SER A 1 187 ? -6.772 14.665 19.206 1.00 63.59 187 SER A N 1
ATOM 1433 C CA . SER A 1 187 ? -5.888 15.830 19.278 1.00 63.59 187 SER A CA 1
ATOM 1434 C C . SER A 1 187 ? -5.829 16.551 17.927 1.00 63.59 187 SER A C 1
ATOM 1436 O O . SER A 1 187 ? -5.655 15.942 16.871 1.00 63.59 187 SER A O 1
ATOM 1438 N N . LYS A 1 188 ? -6.005 17.880 17.961 1.00 54.38 188 LYS A N 1
ATOM 1439 C CA . LYS A 1 188 ? -5.875 18.775 16.793 1.00 54.38 188 LYS A CA 1
ATOM 1440 C C . LYS A 1 188 ? -4.514 19.474 16.716 1.00 54.38 188 LYS A C 1
ATOM 1442 O O . LYS A 1 188 ? -4.296 20.268 15.807 1.00 54.38 188 LYS A O 1
ATOM 1447 N N . HIS A 1 189 ? -3.622 19.259 17.681 1.00 44.28 189 HIS A N 1
ATOM 1448 C CA . HIS A 1 189 ? -2.392 20.039 17.799 1.00 44.28 189 HIS A CA 1
ATOM 1449 C C . HIS A 1 189 ? -1.155 19.255 17.378 1.00 44.28 189 HIS A C 1
ATOM 1451 O O . HIS A 1 189 ? -0.845 18.207 17.938 1.00 44.28 189 HIS A O 1
ATOM 1457 N N . TRP A 1 190 ? -0.435 19.846 16.424 1.00 36.03 190 TRP A N 1
ATOM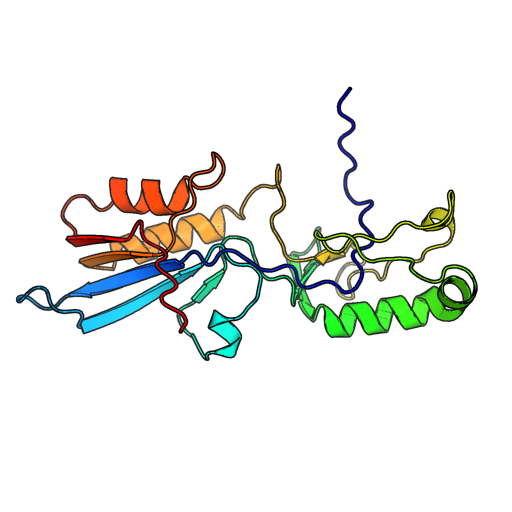 1458 C CA . TRP A 1 190 ? 1.006 19.720 16.284 1.00 36.03 190 TRP A CA 1
ATOM 1459 C C . TRP A 1 190 ? 1.630 20.965 16.920 1.00 36.03 190 TRP A C 1
ATOM 1461 O O . TRP A 1 190 ? 1.472 22.067 16.401 1.00 36.03 190 TRP A O 1
ATOM 1471 N N . SER A 1 191 ? 2.307 20.812 18.055 1.00 26.84 191 SER A N 1
ATOM 1472 C CA . SER A 1 191 ? 3.214 21.828 18.592 1.00 26.84 191 SER A CA 1
ATOM 1473 C C . SER A 1 191 ? 4.617 21.245 18.568 1.00 26.84 191 SER A C 1
ATOM 1475 O O . SER A 1 191 ? 4.984 20.457 19.438 1.00 26.84 191 SER A O 1
ATOM 1477 N N . TYR A 1 192 ? 5.393 21.614 17.551 1.00 27.14 192 TYR A N 1
ATOM 1478 C CA . TYR A 1 192 ? 6.834 21.406 17.560 1.00 27.14 192 TYR A CA 1
ATOM 1479 C C . TYR A 1 192 ? 7.443 22.486 18.458 1.00 27.14 192 TYR A C 1
ATOM 1481 O O . TYR A 1 192 ? 7.662 23.610 18.020 1.00 27.14 192 TYR A O 1
ATOM 1489 N N . SER A 1 193 ? 7.677 22.180 19.734 1.00 31.89 193 SER A N 1
ATOM 1490 C CA . SER A 1 193 ? 8.611 22.956 20.554 1.00 31.89 193 SER A CA 1
ATOM 1491 C C . SER A 1 193 ? 10.002 22.344 20.392 1.00 31.89 193 SER A C 1
ATOM 1493 O O . SER A 1 193 ? 10.475 21.611 21.260 1.00 31.89 193 SER A O 1
ATOM 1495 N N . GLY A 1 194 ? 10.621 22.587 19.238 1.00 30.20 194 GLY A N 1
ATOM 1496 C CA . GLY A 1 194 ? 12.050 22.362 19.047 1.00 30.20 194 GLY A CA 1
ATOM 1497 C C . GLY A 1 194 ? 12.804 23.594 19.533 1.00 30.20 194 GLY A C 1
ATOM 1498 O O . GLY A 1 194 ? 12.566 24.686 19.023 1.00 30.20 194 GLY A O 1
ATOM 1499 N N . ARG A 1 195 ? 13.642 23.410 20.554 1.00 30.48 195 ARG A N 1
ATOM 1500 C CA . ARG A 1 195 ? 14.769 24.302 20.839 1.00 30.48 195 ARG A CA 1
ATOM 1501 C C . ARG A 1 195 ? 15.898 24.013 19.862 1.00 30.48 195 ARG A C 1
ATOM 1503 O O . ARG A 1 195 ? 16.013 22.828 19.475 1.00 30.48 195 ARG A O 1
#

Nearest PDB structures (foldseek):
  5oj7-assembly1_A  TM=7.741E-01  e=7.178E-12  Xenopus tropicalis
  5ojn-assembly1_A  TM=8.280E-01  e=7.163E-11  Xenopus tropicalis
  4utv-assembly2_B  TM=7.458E-01  e=9.188E-08  Danio rerio
  1m2j-assembly1_A  TM=7.308E-01  e=3.298E-07  Archaeoglobus fulgidus
  1ici-assembly1_A  TM=7.266E-01  e=5.861E-07  Archaeoglobus fulgidus

Mean predicted aligned error: 10.83 Å

Radius of gyration: 19.96 Å; Cα contacts (8 Å, |Δi|>4): 299; chains: 1; bounding box: 44×38×61 Å

Organism: Parelaphostrongylus tenuis (NCBI:txid148309)

InterPro domains:
  IPR003000 Sirtuin family [PF02146] (36-162)
  IPR026590 Sirtuin family, catalytic core domain [PS50305] (1-195)
  IPR029035 DHS-like NAD/FAD-binding domain superfamily [SSF52467] (36-158)
  IPR050134 NAD-dependent sirtuin protein deacylases [PTHR11085] (37-163)